Protein AF-A0A7Y3E5P5-F1 (afdb_monomer)

Solvent-accessible surface area (backbone atoms only — not comparable to full-atom values): 19196 Å² total; per-residue (Å²): 122,79,65,66,57,52,56,57,47,48,54,51,48,55,57,54,73,65,48,90,62,70,60,69,46,82,49,42,36,35,33,44,34,44,35,41,35,40,55,49,64,50,91,88,55,60,56,67,97,82,32,52,26,37,35,43,31,46,31,38,37,37,59,95,38,34,35,48,27,48,36,40,37,41,36,50,45,49,51,61,60,43,65,78,79,39,75,84,64,92,66,46,59,31,38,41,36,36,44,29,45,37,39,35,44,45,46,83,87,56,73,62,23,47,30,44,34,44,31,46,30,46,30,37,44,40,46,87,88,50,73,53,76,28,50,28,43,34,42,30,41,35,40,38,30,71,76,50,100,41,32,32,39,37,40,38,44,35,42,34,36,45,61,60,92,80,76,67,98,87,67,81,68,56,58,35,44,34,43,36,42,32,46,32,43,47,43,72,38,61,76,76,73,76,76,74,74,77,76,71,76,77,74,76,76,79,76,78,88,70,59,53,87,52,70,75,82,40,38,50,92,57,28,81,35,82,71,46,61,86,88,55,56,50,51,95,40,27,38,77,53,84,60,67,50,74,53,84,71,43,61,47,61,88,97,50,52,68,83,46,76,70,35,52,55,58,45,49,54,51,32,53,52,51,61,75,42,80,67,59,24,33,33,25,39,8,30,23,36,79,80,73,53,70,74,54,26,29,55,48,7,34,46,34,9,42,44,52,51,53,51,34,36,77,67,68,40,61,63,93,37,50,47,61,40,41,51,10,48,81,73,64,85,42,56,67,88,42,75,65,25,26,51,64,16,19,29,42,39,40,37,51,74,53,121

Sequence (355 aa):
MKTRNLVLSLAAASLALGAGNLAADADQPYHVSGQFGSVNLDNDRDTRTNDVWWSVGFGRFFGNNFSLDLEYDQFSGTFRGTQAAAPGATYDQWKLSNTGLMGRYYFGQSKVRPYLAVGVGSQKHRSVLDEGRAISASFGLGLAGQLTKHFSARAQALYRTDWDDNSQFQQQRYNDLILSVGLNFDFGGKDAPPPPPPAAPVAPPPPPPNPDLDGDGVLNERDKCPNTRPGAVVDLDGCEVEAVIELEGIHFDFDKATLKPEAMVVLNEAAALLSKHDRVVVEVAGHTDSRGSESYNQGLSERRANAVKNYLTSKGVKASRLSARGYGESRPVASNDTDAGRAENRRVEMIILDR

Radius of gyration: 54.65 Å; Cα contacts (8 Å, |Δi|>4): 735; chains: 1; bounding box: 109×49×125 Å

Nearest PDB structures (foldseek):
  5eb1-assembly2_D  TM=9.454E-01  e=1.101E-10  Pseudomonas aeruginosa PAO1
  4g4x-assembly1_A  TM=9.707E-01  e=7.852E-10  Acinetobacter baumannii TCDC-AB0715
  4zhw-assembly1_A  TM=9.488E-01  e=4.550E-10  Pseudomonas aeruginosa PAO1
  5n2c-assembly1_A  TM=9.753E-01  e=1.031E-09  Burkholderia cenocepacia J2315
  6jfw-assembly2_B  TM=9.404E-01  e=2.941E-10  Pseudomonas aeruginosa PAO1

Structure (mmCIF, N/CA/C/O backbone):
data_AF-A0A7Y3E5P5-F1
#
_entry.id   AF-A0A7Y3E5P5-F1
#
loop_
_atom_site.group_PDB
_atom_site.id
_atom_site.type_symbol
_atom_site.label_atom_id
_atom_site.label_alt_id
_atom_site.label_comp_id
_atom_site.label_asym_id
_atom_site.label_entity_id
_atom_site.label_seq_id
_atom_site.pdbx_PDB_ins_code
_atom_site.Cartn_x
_atom_site.Cartn_y
_atom_site.Cartn_z
_atom_site.occupancy
_atom_site.B_iso_or_equiv
_atom_site.auth_seq_id
_atom_site.auth_comp_id
_atom_site.auth_asym_id
_atom_site.auth_atom_id
_atom_site.pdbx_PDB_model_num
ATOM 1 N N . MET A 1 1 ? 36.145 -23.094 -34.676 1.00 36.69 1 MET A N 1
ATOM 2 C CA . MET A 1 1 ? 34.797 -23.713 -34.793 1.00 36.69 1 MET A CA 1
ATOM 3 C C . MET A 1 1 ? 34.150 -24.118 -33.458 1.00 36.69 1 MET A C 1
ATOM 5 O O . MET A 1 1 ? 32.948 -23.941 -33.350 1.00 36.69 1 MET A O 1
ATOM 9 N N . LYS A 1 2 ? 34.871 -24.596 -32.425 1.00 34.47 2 LYS A N 1
ATOM 10 C CA . LYS A 1 2 ? 34.251 -25.101 -31.171 1.00 34.47 2 LYS A CA 1
ATOM 11 C C . LYS A 1 2 ? 33.593 -24.047 -30.250 1.00 34.47 2 LYS A C 1
ATOM 13 O O . LYS A 1 2 ? 32.631 -24.370 -29.570 1.00 34.47 2 LYS A O 1
ATOM 18 N N . THR A 1 3 ? 34.038 -22.789 -30.263 1.00 37.66 3 THR A N 1
ATOM 19 C CA . THR A 1 3 ? 33.474 -21.704 -29.424 1.00 37.66 3 THR A CA 1
ATOM 20 C C . THR A 1 3 ? 32.276 -20.978 -30.051 1.00 37.66 3 THR A C 1
ATOM 22 O O . THR A 1 3 ? 31.502 -20.368 -29.319 1.00 37.66 3 THR A O 1
ATOM 25 N N . ARG A 1 4 ? 32.077 -21.086 -31.380 1.00 35.41 4 ARG A N 1
ATOM 26 C CA . ARG A 1 4 ? 30.895 -20.557 -32.105 1.00 35.41 4 ARG A CA 1
ATOM 27 C C . ARG A 1 4 ? 29.600 -21.185 -31.597 1.00 35.41 4 ARG A C 1
ATOM 29 O O . ARG A 1 4 ? 28.622 -20.480 -31.393 1.00 35.41 4 ARG A O 1
ATOM 36 N N . ASN A 1 5 ? 29.627 -22.490 -31.328 1.00 36.50 5 ASN A N 1
ATOM 37 C CA . ASN A 1 5 ? 28.451 -23.191 -30.830 1.00 36.50 5 ASN A CA 1
ATOM 38 C C . ASN A 1 5 ? 28.176 -22.873 -29.362 1.00 36.50 5 ASN A C 1
ATOM 40 O O . ASN A 1 5 ? 27.015 -22.881 -28.991 1.00 36.50 5 ASN A O 1
ATOM 44 N N . LEU A 1 6 ? 29.185 -22.554 -28.541 1.00 39.66 6 LEU A N 1
ATOM 45 C CA . LEU A 1 6 ? 29.021 -22.400 -27.089 1.00 39.66 6 LEU A CA 1
ATOM 46 C C . LEU A 1 6 ? 28.294 -21.100 -26.695 1.00 39.66 6 LEU A C 1
ATOM 48 O O . LEU A 1 6 ? 27.418 -21.134 -25.847 1.00 39.66 6 LEU A O 1
ATOM 52 N N . VAL A 1 7 ? 28.600 -19.960 -27.324 1.00 42.72 7 VAL A N 1
ATOM 53 C CA . VAL A 1 7 ? 27.978 -18.665 -26.959 1.00 42.72 7 VAL A CA 1
ATOM 54 C C . VAL A 1 7 ? 26.571 -18.524 -27.542 1.00 42.72 7 VAL A C 1
ATOM 56 O O . VAL A 1 7 ? 25.666 -18.080 -26.843 1.00 42.72 7 VAL A O 1
ATOM 59 N N . LEU A 1 8 ? 26.354 -18.980 -28.782 1.00 42.03 8 LEU A N 1
ATOM 60 C CA . LEU A 1 8 ? 25.010 -19.083 -29.363 1.00 42.03 8 LEU A CA 1
ATOM 61 C C . LEU A 1 8 ? 24.143 -20.094 -28.606 1.00 42.03 8 LEU A C 1
ATOM 63 O O . LEU A 1 8 ? 22.963 -19.831 -28.405 1.00 42.03 8 LEU A O 1
ATOM 67 N N . SER A 1 9 ? 24.715 -21.210 -28.135 1.00 43.53 9 SER A N 1
ATOM 68 C CA . SER A 1 9 ? 23.970 -22.142 -27.282 1.00 43.53 9 SER A CA 1
ATOM 69 C C . SER A 1 9 ? 23.749 -21.606 -25.872 1.00 43.53 9 SER A C 1
ATOM 71 O O . SER A 1 9 ? 22.692 -21.884 -25.332 1.00 43.53 9 SER A O 1
ATOM 73 N N . LEU A 1 10 ? 24.633 -20.781 -25.295 1.00 41.62 10 LEU A N 1
ATOM 74 C CA . LEU A 1 10 ? 24.364 -20.096 -24.021 1.00 41.62 10 LEU A CA 1
ATOM 75 C C . LEU A 1 10 ? 23.293 -19.004 -24.156 1.00 41.62 10 LEU A C 1
ATOM 77 O O . LEU A 1 10 ? 22.428 -18.909 -23.289 1.00 41.62 10 LEU A O 1
ATOM 81 N N . ALA A 1 11 ? 23.300 -18.218 -25.237 1.00 38.47 11 ALA A N 1
ATOM 82 C CA . ALA A 1 11 ? 22.263 -17.223 -25.522 1.00 38.47 11 ALA A CA 1
ATOM 83 C C . ALA A 1 11 ? 20.906 -17.893 -25.811 1.00 38.47 11 ALA A C 1
ATOM 85 O O . ALA A 1 11 ? 19.889 -17.499 -25.248 1.00 38.47 11 ALA A O 1
ATOM 86 N N . ALA A 1 12 ? 20.888 -18.969 -26.605 1.00 43.56 12 ALA A N 1
ATOM 87 C CA . ALA A 1 12 ? 19.678 -19.748 -26.866 1.00 43.56 12 ALA A CA 1
ATOM 88 C C . ALA A 1 12 ? 19.193 -20.525 -25.627 1.00 43.56 12 ALA A C 1
ATOM 90 O O . ALA A 1 12 ? 17.991 -20.587 -25.380 1.00 43.56 12 ALA A O 1
ATOM 91 N N . ALA A 1 13 ? 20.100 -21.075 -24.811 1.00 40.16 13 ALA A N 1
ATOM 92 C CA . ALA A 1 13 ? 19.749 -21.785 -23.581 1.00 40.16 13 ALA A CA 1
ATOM 93 C C . ALA A 1 13 ? 19.244 -20.836 -22.486 1.00 40.16 13 ALA A C 1
ATOM 95 O O . ALA A 1 13 ? 18.355 -21.213 -21.733 1.00 40.16 13 ALA A O 1
ATOM 96 N N . SER A 1 14 ? 19.741 -19.599 -22.408 1.00 42.38 14 SER A N 1
ATOM 97 C CA . SER A 1 14 ? 19.235 -18.597 -21.454 1.00 42.38 14 SER A CA 1
ATOM 98 C C . SER A 1 14 ? 17.891 -17.995 -21.879 1.00 42.38 14 SER A C 1
ATOM 100 O O . SER A 1 14 ? 17.033 -17.800 -21.020 1.00 42.38 14 SER A O 1
ATOM 102 N N . LEU A 1 15 ? 17.645 -17.818 -23.184 1.00 43.06 15 LEU A N 1
ATOM 103 C CA . LEU A 1 15 ? 16.297 -17.557 -23.715 1.00 43.06 15 LEU A CA 1
ATOM 104 C C . LEU A 1 15 ? 15.331 -18.722 -23.427 1.00 43.06 15 LEU A C 1
ATOM 106 O O . LEU A 1 15 ? 14.165 -18.486 -23.119 1.00 43.06 15 LEU A O 1
ATOM 110 N N . ALA A 1 16 ? 15.811 -19.969 -23.456 1.00 43.47 16 ALA A N 1
ATOM 111 C CA . ALA A 1 16 ? 15.004 -21.147 -23.135 1.00 43.47 16 ALA A CA 1
ATOM 112 C C . ALA A 1 16 ? 14.724 -21.310 -21.626 1.00 43.47 16 ALA A C 1
ATOM 114 O O . ALA A 1 16 ? 13.636 -21.744 -21.256 1.00 43.47 16 ALA A O 1
ATOM 115 N N . LEU A 1 17 ? 15.654 -20.918 -20.745 1.00 46.75 17 LEU A N 1
ATOM 116 C CA . LEU A 1 17 ? 15.497 -21.027 -19.285 1.00 46.75 17 LEU A CA 1
ATOM 117 C C . LEU A 1 17 ? 14.432 -20.074 -18.703 1.00 46.75 17 LEU A C 1
ATOM 119 O O . LEU A 1 17 ? 13.954 -20.312 -17.597 1.00 46.75 17 LEU A O 1
ATOM 123 N N . GLY A 1 18 ? 14.021 -19.038 -19.443 1.00 43.12 18 GLY A N 1
ATOM 124 C CA . GLY A 1 18 ? 12.916 -18.140 -19.074 1.00 43.12 18 GLY A CA 1
ATOM 125 C C . GLY A 1 18 ? 11.589 -18.422 -19.790 1.00 43.12 18 GLY A C 1
ATOM 126 O O . GLY A 1 18 ? 10.573 -17.822 -19.446 1.00 43.12 18 GLY A O 1
ATOM 127 N N . ALA A 1 19 ? 11.569 -19.329 -20.775 1.00 45.91 19 ALA A N 1
ATOM 128 C CA . ALA A 1 19 ? 10.427 -19.507 -21.676 1.00 45.91 19 ALA A CA 1
ATOM 129 C C . ALA A 1 19 ? 9.275 -20.357 -21.102 1.00 45.91 19 ALA A C 1
ATOM 131 O O . ALA A 1 19 ? 8.220 -20.467 -21.727 1.00 45.91 19 ALA A O 1
ATOM 132 N N . GLY A 1 20 ? 9.459 -20.950 -19.916 1.00 44.59 20 GLY A N 1
ATOM 133 C CA . GLY A 1 20 ? 8.546 -21.940 -19.331 1.00 44.59 20 GLY A CA 1
ATOM 134 C C . GLY A 1 20 ? 7.116 -21.460 -19.052 1.00 44.59 20 GLY A C 1
ATOM 135 O O . GLY A 1 20 ? 6.265 -22.296 -18.784 1.00 44.59 20 GLY A O 1
ATOM 136 N N . ASN A 1 21 ? 6.837 -20.156 -19.142 1.00 46.62 21 ASN A N 1
ATOM 137 C CA . ASN A 1 21 ? 5.490 -19.576 -19.129 1.00 46.62 21 ASN A CA 1
ATOM 138 C C . ASN A 1 21 ? 5.479 -18.223 -19.874 1.00 46.62 21 ASN A C 1
ATOM 140 O O . ASN A 1 21 ? 5.160 -17.191 -19.293 1.00 46.62 21 ASN A O 1
ATOM 144 N N . LEU A 1 22 ? 5.821 -18.193 -21.169 1.00 50.19 22 LEU A N 1
ATOM 145 C CA . LEU A 1 22 ? 5.636 -16.998 -22.024 1.00 50.19 22 LEU A CA 1
ATOM 146 C C . LEU A 1 22 ? 4.164 -16.765 -22.414 1.00 50.19 22 LEU A C 1
ATOM 148 O O . LEU A 1 22 ? 3.867 -16.262 -23.498 1.00 50.19 22 LEU A O 1
ATOM 152 N N . ALA A 1 23 ? 3.218 -17.120 -21.546 1.00 51.88 23 ALA A N 1
ATOM 153 C CA . ALA A 1 23 ? 1.878 -16.579 -21.672 1.00 51.88 23 ALA A CA 1
ATOM 154 C C . ALA A 1 23 ? 1.980 -15.098 -21.295 1.00 51.88 23 ALA A C 1
ATOM 156 O O . ALA A 1 23 ? 2.328 -14.762 -20.163 1.00 51.88 23 ALA A O 1
ATOM 157 N N . ALA A 1 24 ? 1.742 -14.212 -22.262 1.00 52.62 24 ALA A N 1
ATOM 158 C CA . ALA A 1 24 ? 1.572 -12.799 -21.979 1.00 52.62 24 ALA A CA 1
ATOM 159 C C . ALA A 1 24 ? 0.400 -12.668 -21.004 1.00 52.62 24 ALA A C 1
ATOM 161 O O . ALA A 1 24 ? -0.759 -12.793 -21.393 1.00 52.62 24 ALA A O 1
ATOM 162 N N . ASP A 1 25 ? 0.707 -12.455 -19.730 1.00 62.88 25 ASP A N 1
ATOM 163 C CA . ASP A 1 25 ? -0.289 -12.017 -18.776 1.00 62.88 25 ASP A CA 1
ATOM 164 C C . ASP A 1 25 ? -0.799 -10.663 -19.288 1.00 62.88 25 ASP A C 1
ATOM 166 O O . ASP A 1 25 ? -0.030 -9.703 -19.450 1.00 62.88 25 ASP A O 1
ATOM 170 N N . ALA A 1 26 ? -2.078 -10.630 -19.673 1.00 60.44 26 ALA A N 1
ATOM 171 C CA . ALA A 1 26 ? -2.726 -9.456 -20.254 1.00 60.44 26 ALA A CA 1
ATOM 172 C C . ALA A 1 26 ? -2.599 -8.235 -19.328 1.00 60.44 26 ALA A C 1
ATOM 174 O O . ALA A 1 26 ? -2.615 -7.096 -19.798 1.00 60.44 26 ALA A O 1
ATOM 175 N N . ASP A 1 27 ? -2.370 -8.482 -18.039 1.00 75.00 27 ASP A N 1
ATOM 176 C CA . ASP A 1 27 ? -2.364 -7.480 -16.988 1.00 75.00 27 ASP A CA 1
ATOM 177 C C . ASP A 1 27 ? -0.990 -6.827 -16.765 1.00 75.00 27 ASP A C 1
ATOM 179 O O . ASP A 1 27 ? -0.905 -5.853 -16.021 1.00 75.00 27 ASP A O 1
ATOM 183 N N . GLN A 1 28 ? 0.073 -7.288 -17.438 1.00 82.62 28 GLN A N 1
ATOM 184 C CA . GLN A 1 28 ? 1.413 -6.697 -17.314 1.00 82.62 28 GLN A CA 1
ATOM 185 C C . GLN A 1 28 ? 1.545 -5.370 -18.088 1.00 82.62 28 GLN A C 1
ATOM 187 O O . GLN A 1 28 ? 0.932 -5.213 -19.155 1.00 82.62 28 GLN A O 1
ATOM 192 N N . PRO A 1 29 ? 2.350 -4.408 -17.599 1.00 84.44 29 PRO A N 1
ATOM 193 C CA . PRO A 1 29 ? 2.537 -3.126 -18.266 1.00 84.44 29 PRO A CA 1
ATOM 194 C C . PRO A 1 29 ? 3.401 -3.248 -19.532 1.00 84.44 29 PRO A C 1
ATOM 196 O O . PRO A 1 29 ? 4.257 -4.130 -19.665 1.00 84.44 29 PRO A O 1
ATOM 199 N N . TYR A 1 30 ? 3.160 -2.338 -20.475 1.00 91.12 30 TYR A N 1
ATOM 200 C CA . TYR A 1 30 ? 4.137 -1.957 -21.494 1.00 91.12 30 TYR A CA 1
ATOM 201 C C . TYR A 1 30 ? 5.058 -0.892 -20.913 1.00 91.12 30 TYR A C 1
ATOM 203 O O . TYR A 1 30 ? 4.671 -0.171 -19.994 1.00 91.12 30 TYR A O 1
ATOM 211 N N . HIS A 1 31 ? 6.247 -0.733 -21.481 1.00 93.19 31 HIS A N 1
ATOM 212 C CA . HIS A 1 31 ? 7.138 0.334 -21.058 1.00 93.19 31 HIS A CA 1
ATOM 213 C C . HIS A 1 31 ? 7.904 0.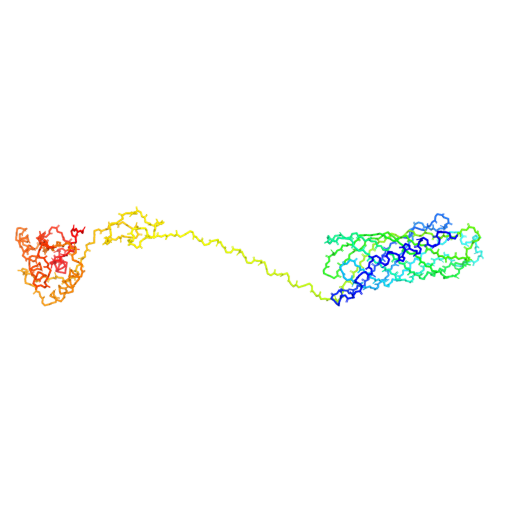955 -22.217 1.00 93.19 31 HIS A C 1
ATOM 215 O O . HIS A 1 31 ? 8.317 0.281 -23.162 1.00 93.19 31 HIS A O 1
ATOM 221 N N . VAL A 1 32 ? 8.099 2.269 -22.125 1.00 96.50 32 VAL A N 1
ATOM 222 C CA . VAL A 1 32 ? 9.058 3.004 -22.955 1.00 96.50 32 VAL A CA 1
ATOM 223 C C . VAL A 1 32 ? 10.274 3.293 -22.100 1.00 96.50 32 VAL A C 1
ATOM 225 O O . VAL A 1 32 ? 10.146 3.737 -20.963 1.00 96.50 32 VAL A O 1
ATOM 228 N N . SER A 1 33 ? 11.458 3.057 -22.640 1.00 95.50 33 SER A N 1
ATOM 229 C CA . SER A 1 33 ? 12.711 3.274 -21.938 1.00 95.50 33 SER A CA 1
ATOM 230 C C . SER A 1 33 ? 13.595 4.268 -22.673 1.00 95.50 33 SER A C 1
ATOM 232 O O . SER A 1 33 ? 13.668 4.268 -23.900 1.00 95.50 33 SER A O 1
ATOM 234 N N . GLY A 1 34 ? 14.274 5.111 -21.902 1.00 96.75 34 GLY A N 1
ATOM 235 C CA . GLY A 1 34 ? 15.324 6.006 -22.366 1.00 96.75 34 GLY A CA 1
ATOM 236 C C . GLY A 1 34 ? 16.574 5.790 -21.524 1.00 96.75 34 GLY A C 1
ATOM 237 O O . GLY A 1 34 ? 16.496 5.750 -20.296 1.00 96.75 34 GLY A O 1
ATOM 238 N N . GLN A 1 35 ? 17.723 5.627 -22.169 1.00 95.00 35 GLN A N 1
ATOM 239 C CA . GLN A 1 35 ? 19.009 5.456 -21.501 1.00 95.00 35 GLN A CA 1
ATOM 240 C C . GLN A 1 35 ? 20.045 6.411 -22.068 1.00 95.00 35 GLN A C 1
ATOM 242 O O . GLN A 1 35 ? 20.036 6.721 -23.259 1.00 95.00 35 GLN A O 1
ATOM 247 N N . PHE A 1 36 ? 20.981 6.795 -21.216 1.00 92.94 36 PHE A N 1
ATOM 248 C CA . PHE A 1 36 ? 22.212 7.453 -21.609 1.00 92.94 36 PHE A CA 1
ATOM 249 C C . PHE A 1 36 ? 23.378 6.811 -20.863 1.00 92.94 36 PHE A C 1
ATOM 251 O O . PHE A 1 36 ? 23.218 6.223 -19.790 1.00 92.94 36 PHE A O 1
ATOM 258 N N . GLY A 1 37 ? 24.559 6.884 -21.447 1.00 87.12 37 GLY A N 1
ATOM 259 C CA . GLY A 1 37 ? 25.710 6.190 -20.916 1.00 87.12 37 GLY A CA 1
ATOM 260 C C . GLY A 1 37 ? 26.983 6.507 -21.667 1.00 87.12 37 GLY A C 1
ATOM 261 O O . GLY A 1 37 ? 27.039 7.405 -22.506 1.00 87.12 37 GLY A O 1
ATOM 262 N N . SER A 1 38 ? 27.998 5.725 -21.342 1.00 80.06 38 SER A N 1
ATOM 263 C CA . SER A 1 38 ? 29.288 5.730 -22.009 1.00 80.06 38 SER A CA 1
ATOM 264 C C . SER A 1 38 ? 29.551 4.345 -22.583 1.00 80.06 38 SER A C 1
ATOM 266 O O . SER A 1 38 ? 29.151 3.333 -21.999 1.00 80.06 38 SER A O 1
ATOM 268 N N . VAL A 1 39 ? 30.223 4.302 -23.727 1.00 74.44 39 VAL A N 1
ATOM 269 C CA . VAL A 1 39 ? 30.736 3.063 -24.309 1.00 74.44 39 VAL A CA 1
ATOM 270 C C . VAL A 1 39 ? 32.251 3.115 -24.213 1.00 74.44 39 VAL A C 1
ATOM 272 O O . VAL A 1 39 ? 32.886 4.008 -24.768 1.00 74.44 39 VAL A O 1
ATOM 275 N N . ASN A 1 40 ? 32.828 2.142 -23.515 1.00 70.25 40 ASN A N 1
ATOM 276 C CA . ASN A 1 40 ? 34.256 1.882 -23.564 1.00 70.25 40 ASN A CA 1
ATOM 277 C C . ASN A 1 40 ? 34.506 0.904 -24.710 1.00 70.25 40 ASN A C 1
ATOM 279 O O . ASN A 1 40 ? 34.209 -0.289 -24.605 1.00 70.25 40 ASN A O 1
ATOM 283 N N . LEU A 1 41 ? 35.001 1.458 -25.810 1.00 63.47 41 LEU A N 1
ATOM 284 C CA . LEU A 1 41 ? 35.501 0.719 -26.960 1.00 63.47 41 LEU A CA 1
ATOM 285 C C . LEU A 1 41 ? 36.933 0.257 -26.645 1.00 63.47 41 LEU A C 1
ATOM 287 O O . LEU A 1 41 ? 37.670 0.986 -25.981 1.00 63.47 41 LEU A O 1
ATOM 291 N N . ASP A 1 42 ? 37.310 -0.948 -27.074 1.00 56.91 42 ASP A N 1
ATOM 292 C CA . ASP A 1 42 ? 38.636 -1.534 -26.807 1.00 56.91 42 ASP A CA 1
ATOM 293 C C . ASP A 1 42 ? 39.802 -0.593 -27.207 1.00 56.91 42 ASP A C 1
ATOM 295 O O . ASP A 1 42 ? 39.692 0.167 -28.172 1.00 56.91 42 ASP A O 1
ATOM 299 N N . ASN A 1 43 ? 40.926 -0.669 -26.481 1.00 46.16 43 ASN A N 1
ATOM 300 C CA . ASN A 1 43 ? 42.090 0.236 -26.541 1.00 46.16 43 ASN A CA 1
ATOM 301 C C . ASN A 1 43 ? 42.816 0.279 -27.905 1.00 46.16 43 ASN A C 1
ATOM 303 O O . ASN A 1 43 ? 43.691 1.123 -28.093 1.00 46.16 43 ASN A O 1
ATOM 307 N N . ASP A 1 44 ? 42.456 -0.596 -28.846 1.00 50.31 44 ASP A N 1
ATOM 308 C CA . ASP A 1 44 ? 42.971 -0.619 -30.223 1.00 50.31 44 ASP A CA 1
ATOM 309 C C . ASP A 1 44 ? 42.154 0.265 -31.191 1.00 50.31 44 ASP A C 1
ATOM 311 O O . ASP A 1 44 ? 42.512 0.418 -32.361 1.00 50.31 44 ASP A O 1
ATOM 315 N N . ARG A 1 45 ? 41.051 0.875 -30.731 1.00 54.88 45 ARG A N 1
ATOM 316 C CA . ARG A 1 45 ? 40.304 1.890 -31.482 1.00 54.88 45 ARG A CA 1
ATOM 317 C C . ARG A 1 45 ? 40.699 3.263 -30.950 1.00 54.88 45 ARG A C 1
ATOM 319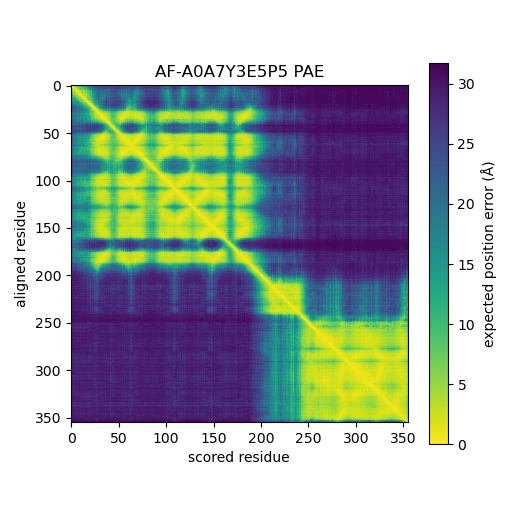 O O . ARG A 1 45 ? 40.414 3.607 -29.810 1.00 54.88 45 ARG A O 1
ATOM 326 N N . ASP A 1 46 ? 41.373 4.041 -31.788 1.00 51.56 46 ASP A N 1
ATOM 327 C CA . ASP A 1 46 ? 41.962 5.354 -31.498 1.00 51.56 46 ASP A CA 1
ATOM 328 C C . ASP A 1 46 ? 40.876 6.438 -31.253 1.00 51.56 46 ASP A C 1
ATOM 330 O O . ASP A 1 46 ? 40.766 7.437 -31.960 1.00 51.56 46 ASP A O 1
ATOM 334 N N . THR A 1 47 ? 39.985 6.234 -30.280 1.00 53.41 47 THR A N 1
ATOM 335 C CA . THR A 1 47 ? 38.843 7.104 -29.956 1.00 53.41 47 THR A CA 1
ATOM 336 C C . THR A 1 47 ? 39.073 7.886 -28.665 1.00 53.41 47 THR A C 1
ATOM 338 O O . THR A 1 47 ? 39.903 7.538 -27.823 1.00 53.41 47 THR A O 1
ATOM 341 N N . ARG A 1 48 ? 38.411 9.038 -28.508 1.00 54.12 48 ARG A N 1
ATOM 342 C CA . ARG A 1 48 ? 38.522 9.847 -27.282 1.00 54.12 48 ARG A CA 1
ATOM 343 C C . ARG A 1 48 ? 37.728 9.207 -26.133 1.00 54.12 48 ARG A C 1
ATOM 345 O O . ARG A 1 48 ? 36.657 8.655 -26.319 1.00 54.12 48 ARG A O 1
ATOM 352 N N . THR A 1 49 ? 38.252 9.323 -24.917 1.00 52.69 49 THR A N 1
ATOM 353 C CA . THR A 1 49 ? 37.620 8.856 -23.678 1.00 52.69 49 THR A CA 1
ATOM 354 C C . THR A 1 49 ? 36.593 9.882 -23.180 1.00 52.69 49 THR A C 1
ATOM 356 O O . THR A 1 49 ? 36.972 10.795 -22.454 1.00 52.69 49 THR A O 1
ATOM 359 N N . ASN A 1 50 ? 35.334 9.785 -23.640 1.00 56.25 50 ASN A N 1
ATOM 360 C CA . ASN A 1 50 ? 34.067 10.238 -23.000 1.00 56.25 50 ASN A CA 1
ATOM 361 C C . ASN A 1 50 ? 32.887 10.251 -24.003 1.00 56.25 50 ASN A C 1
ATOM 363 O O . ASN A 1 50 ? 32.045 11.152 -23.997 1.00 56.25 50 ASN A O 1
ATOM 367 N N . AS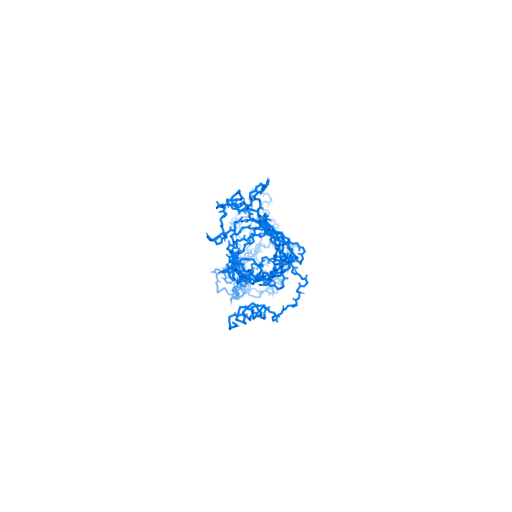P A 1 51 ? 32.838 9.282 -24.910 1.00 71.25 51 ASP A N 1
ATOM 368 C CA . ASP A 1 51 ? 31.859 9.300 -25.992 1.00 71.25 51 ASP A CA 1
ATOM 369 C C . ASP A 1 51 ? 30.453 8.914 -25.491 1.00 71.25 51 ASP A C 1
ATOM 371 O O . ASP A 1 51 ? 30.270 8.000 -24.680 1.00 71.25 51 ASP A O 1
ATOM 375 N N . VAL A 1 52 ? 29.446 9.658 -25.958 1.00 75.94 52 VAL A N 1
ATOM 376 C CA . VAL A 1 52 ? 28.068 9.556 -25.464 1.00 75.94 52 VAL A CA 1
ATOM 377 C C . VAL A 1 52 ? 27.332 8.444 -26.199 1.00 75.94 52 VAL A C 1
ATOM 379 O O . VAL A 1 52 ? 27.214 8.447 -27.428 1.00 75.94 52 VAL A O 1
ATOM 382 N N . TRP A 1 53 ? 26.769 7.529 -25.418 1.00 88.19 53 TRP A N 1
ATOM 383 C CA . TRP A 1 53 ? 25.830 6.519 -25.878 1.00 88.19 53 TRP A CA 1
ATOM 384 C C . TRP A 1 53 ? 24.435 6.830 -25.368 1.00 88.19 53 TRP A C 1
ATOM 386 O O . TRP A 1 53 ? 24.253 7.233 -24.218 1.00 88.19 53 TRP A O 1
ATOM 396 N N . TRP A 1 54 ? 23.435 6.623 -26.213 1.00 92.94 54 TRP A N 1
ATOM 397 C CA . TRP A 1 54 ? 22.042 6.733 -25.815 1.00 92.94 54 TRP A CA 1
ATOM 398 C C . TRP A 1 54 ? 21.210 5.630 -26.450 1.00 92.94 54 TRP A C 1
ATOM 400 O O . TRP A 1 54 ? 21.547 5.092 -27.505 1.00 92.94 54 TRP A O 1
ATOM 410 N N . SER A 1 55 ? 20.100 5.300 -25.798 1.00 95.94 55 SER A N 1
ATOM 411 C CA . SER A 1 55 ? 19.168 4.288 -26.275 1.00 95.94 55 SER A CA 1
ATOM 412 C C . SER A 1 55 ? 17.731 4.670 -25.979 1.00 95.94 55 SER A C 1
ATOM 414 O O . SER A 1 55 ? 17.431 5.267 -24.945 1.00 95.94 55 SER A O 1
ATOM 416 N N . VAL A 1 56 ? 16.845 4.283 -26.889 1.00 97.56 56 VAL A N 1
ATOM 417 C CA . VAL A 1 56 ? 15.403 4.256 -26.675 1.00 97.56 56 VAL A CA 1
ATOM 418 C C . VAL A 1 56 ? 14.896 2.840 -26.901 1.00 97.56 56 VAL A C 1
ATOM 420 O O . VAL A 1 56 ? 15.381 2.129 -27.782 1.00 97.56 56 VAL A O 1
ATOM 423 N N . GLY A 1 57 ? 13.909 2.423 -26.122 1.00 96.56 57 GLY A N 1
ATOM 424 C CA . GLY A 1 57 ? 13.327 1.098 -26.266 1.00 96.56 57 GLY A CA 1
ATOM 425 C C . GLY A 1 57 ? 11.845 1.075 -25.958 1.00 96.56 57 GLY A C 1
ATOM 426 O O . GLY A 1 57 ? 11.345 1.890 -25.185 1.00 96.56 57 GLY A O 1
ATOM 427 N N . PHE A 1 58 ? 11.157 0.114 -26.555 1.00 97.00 58 PHE A N 1
ATOM 428 C CA . PHE A 1 58 ? 9.775 -0.222 -26.247 1.00 97.00 58 PHE A CA 1
ATOM 429 C C . PHE A 1 58 ? 9.717 -1.699 -25.883 1.00 97.00 58 PHE A C 1
ATOM 431 O O . PHE A 1 58 ? 10.198 -2.543 -26.640 1.00 97.00 58 PHE A O 1
ATOM 438 N N . GLY A 1 59 ? 9.131 -2.013 -24.736 1.00 93.88 59 GLY A N 1
ATOM 439 C CA . GLY A 1 59 ? 9.103 -3.371 -24.227 1.00 93.88 59 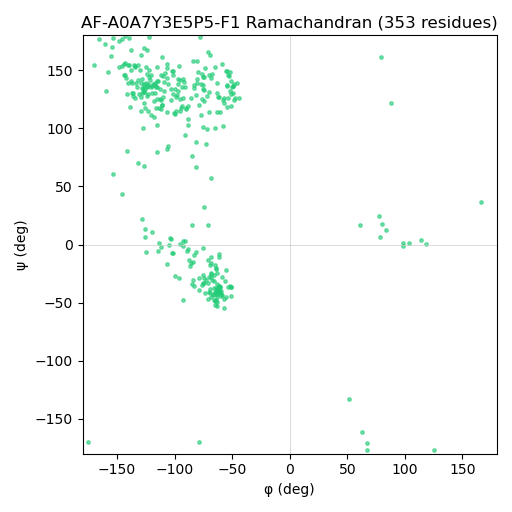GLY A CA 1
ATOM 440 C C . GLY A 1 59 ? 7.834 -3.706 -23.470 1.00 93.88 59 GLY A C 1
ATOM 441 O O . GLY A 1 59 ? 6.931 -2.885 -23.290 1.00 93.88 59 GLY A O 1
ATOM 442 N N . ARG A 1 60 ? 7.766 -4.969 -23.060 1.00 91.50 60 ARG A N 1
ATOM 443 C CA . ARG A 1 60 ? 6.677 -5.507 -22.249 1.00 91.50 60 ARG A CA 1
ATOM 444 C C . ARG A 1 60 ? 7.209 -6.536 -21.260 1.00 91.50 60 ARG A C 1
ATOM 446 O O . ARG A 1 60 ? 8.122 -7.299 -21.586 1.00 91.50 60 ARG A O 1
ATOM 453 N N . PHE A 1 61 ? 6.594 -6.583 -20.081 1.00 89.25 61 PHE A N 1
ATOM 454 C CA . PHE A 1 61 ? 6.796 -7.653 -19.108 1.00 89.25 61 PHE A CA 1
ATOM 455 C C . PHE A 1 61 ? 5.929 -8.884 -19.414 1.00 89.25 61 PHE A C 1
ATOM 457 O O . PHE A 1 61 ? 4.746 -8.777 -19.738 1.00 89.25 61 PHE A O 1
ATOM 464 N N . PHE A 1 62 ? 6.521 -10.068 -19.280 1.00 87.69 62 PHE A N 1
ATOM 465 C CA . PHE A 1 62 ? 5.845 -11.360 -19.335 1.00 87.69 62 PHE A CA 1
ATOM 466 C C . PHE A 1 62 ? 5.984 -12.009 -17.957 1.00 87.69 62 PHE A C 1
ATOM 468 O O . PHE A 1 62 ? 7.055 -12.484 -17.566 1.00 87.69 62 PHE A O 1
ATOM 475 N N . GLY A 1 63 ? 4.897 -11.958 -17.189 1.00 84.12 63 GLY A N 1
ATOM 476 C CA . GLY A 1 63 ? 4.930 -12.239 -15.758 1.00 84.12 63 GLY A CA 1
ATOM 477 C C . GLY A 1 63 ? 5.808 -11.246 -14.989 1.00 84.12 63 GLY A C 1
ATOM 478 O O . GLY A 1 63 ? 6.153 -10.171 -15.473 1.00 84.12 63 GLY A O 1
ATOM 479 N N . ASN A 1 64 ? 6.205 -11.623 -13.775 1.00 84.62 64 ASN A N 1
ATOM 480 C CA . ASN A 1 64 ? 6.862 -10.691 -12.854 1.00 84.62 64 ASN A CA 1
ATOM 481 C C . ASN A 1 64 ? 8.375 -10.555 -13.075 1.00 84.62 64 ASN A C 1
ATOM 483 O O . ASN A 1 64 ? 8.998 -9.653 -12.514 1.00 84.62 64 ASN A O 1
ATOM 487 N N . ASN A 1 65 ? 9.000 -11.465 -13.824 1.00 90.62 65 ASN A N 1
ATOM 488 C CA . ASN A 1 65 ? 10.454 -11.646 -13.818 1.00 90.62 65 ASN A CA 1
ATOM 489 C C . ASN A 1 65 ? 11.102 -11.549 -15.197 1.00 90.62 65 ASN A C 1
ATOM 491 O O . ASN A 1 65 ? 12.324 -11.543 -15.248 1.00 90.62 65 ASN A O 1
ATOM 495 N N . PHE A 1 66 ? 10.345 -11.446 -16.287 1.00 92.44 66 PHE A N 1
ATOM 496 C CA . PHE A 1 66 ? 10.915 -11.382 -17.629 1.00 92.44 66 PHE A CA 1
ATOM 497 C C . PHE A 1 66 ? 10.372 -10.182 -18.403 1.00 92.44 66 PHE A C 1
ATOM 499 O O . PHE A 1 66 ? 9.167 -9.948 -18.397 1.00 92.44 66 PHE A O 1
ATOM 506 N N . SER A 1 67 ? 11.244 -9.440 -19.085 1.00 93.06 67 SER A N 1
ATOM 507 C CA . SER A 1 67 ? 10.854 -8.443 -20.085 1.00 93.06 67 SER A CA 1
ATOM 508 C C . SER A 1 67 ? 11.486 -8.753 -21.433 1.00 93.06 67 SER A C 1
ATOM 510 O O . SER A 1 67 ? 12.585 -9.308 -21.502 1.00 93.06 67 SER A O 1
ATOM 512 N N . LEU A 1 68 ? 10.792 -8.371 -22.502 1.00 95.62 68 LEU A N 1
ATOM 513 C CA . LEU A 1 68 ? 11.344 -8.333 -23.850 1.00 95.62 68 LEU A CA 1
ATOM 514 C C . LEU A 1 68 ? 11.189 -6.921 -24.407 1.00 95.62 68 LEU A C 1
ATOM 516 O O . LEU A 1 68 ? 10.096 -6.353 -24.382 1.00 95.62 68 LEU A O 1
ATOM 520 N N . ASP A 1 69 ? 12.286 -6.383 -24.920 1.00 95.69 69 ASP A N 1
ATOM 521 C CA . ASP A 1 69 ? 12.405 -5.015 -25.398 1.00 95.69 69 ASP A CA 1
ATOM 522 C C . ASP A 1 69 ? 12.885 -4.997 -26.852 1.00 95.69 69 ASP A C 1
ATOM 524 O O . ASP A 1 69 ? 13.835 -5.695 -27.202 1.00 95.69 69 ASP A O 1
ATOM 528 N N . LEU A 1 70 ? 12.269 -4.164 -27.686 1.00 97.56 70 LEU A N 1
ATOM 529 C CA . LEU A 1 70 ? 12.855 -3.694 -28.937 1.00 97.56 70 LEU A CA 1
ATOM 530 C C . LEU A 1 70 ? 13.626 -2.408 -28.632 1.00 97.56 70 LEU A C 1
ATOM 532 O O . LEU A 1 70 ? 13.028 -1.418 -28.211 1.00 97.56 70 LEU A O 1
ATOM 536 N N . GLU A 1 71 ? 14.938 -2.416 -28.846 1.00 96.75 71 GLU A N 1
ATOM 537 C CA . GLU A 1 71 ? 15.825 -1.301 -28.510 1.00 96.75 71 GLU A CA 1
ATOM 538 C C . GLU A 1 71 ? 16.531 -0.764 -29.760 1.00 96.75 71 GLU A C 1
ATOM 540 O O . GLU A 1 71 ? 17.026 -1.523 -30.599 1.00 96.75 71 GLU A O 1
ATOM 545 N N . TYR A 1 72 ? 16.579 0.563 -29.864 1.00 96.69 72 TYR A N 1
ATOM 546 C CA . TYR A 1 72 ? 17.483 1.297 -30.738 1.00 96.69 72 TYR A CA 1
ATOM 547 C C . TYR A 1 72 ? 18.515 1.998 -29.866 1.00 96.69 72 TYR A C 1
ATOM 549 O O . TYR A 1 72 ? 18.166 2.660 -28.886 1.00 96.69 72 TYR A O 1
ATOM 557 N N . ASP A 1 73 ? 19.784 1.877 -30.221 1.00 94.19 73 ASP A N 1
ATOM 558 C CA . ASP A 1 73 ? 20.849 2.587 -29.539 1.00 94.19 73 ASP A CA 1
ATOM 559 C C . ASP A 1 73 ? 21.862 3.158 -30.519 1.00 94.19 73 ASP A C 1
ATOM 561 O O . ASP A 1 73 ? 22.043 2.651 -31.630 1.00 94.19 73 ASP A O 1
ATOM 565 N N . GLN A 1 74 ? 22.473 4.267 -30.121 1.00 91.62 74 GLN A N 1
ATOM 566 C CA . GLN A 1 74 ? 23.435 4.976 -30.937 1.00 91.62 74 GLN A CA 1
ATOM 567 C C . GLN A 1 74 ? 24.589 5.480 -30.083 1.00 91.62 74 GLN A C 1
ATOM 569 O O . GLN A 1 74 ? 24.420 6.031 -28.997 1.00 91.62 74 GLN A O 1
ATOM 574 N N . PHE A 1 75 ? 25.768 5.332 -30.655 1.00 86.56 75 PHE A N 1
ATOM 575 C CA . PHE A 1 75 ? 27.016 5.903 -30.214 1.00 86.56 75 PHE A CA 1
ATOM 576 C C . PHE A 1 75 ? 27.524 6.859 -31.292 1.00 86.56 75 PHE A C 1
ATOM 578 O O . PHE A 1 75 ? 27.443 6.567 -32.491 1.00 86.56 75 PHE A O 1
ATOM 585 N N . SER A 1 76 ? 28.051 8.001 -30.867 1.00 79.19 76 SER A N 1
ATOM 586 C CA . SER A 1 76 ? 28.784 8.922 -31.733 1.00 79.19 76 SER A CA 1
ATOM 587 C C . SER A 1 76 ? 30.099 9.296 -31.062 1.00 79.19 76 SER A C 1
ATOM 589 O O . SER A 1 76 ? 30.092 9.731 -29.914 1.00 79.19 76 SER A O 1
ATOM 591 N N . GLY A 1 77 ? 31.196 9.164 -31.800 1.00 74.50 77 GLY A N 1
ATOM 592 C CA . GLY A 1 77 ? 32.539 9.525 -31.356 1.00 74.50 77 GLY A CA 1
ATOM 593 C C . GLY A 1 77 ? 33.336 10.205 -32.468 1.00 74.50 77 GLY A C 1
ATOM 594 O O . GLY A 1 77 ? 32.867 10.354 -33.601 1.00 74.50 77 GLY A O 1
ATOM 595 N N . THR A 1 78 ? 34.557 10.623 -32.145 1.00 71.06 78 THR A N 1
ATOM 596 C CA . THR A 1 78 ? 35.509 11.215 -33.104 1.00 71.06 78 THR A CA 1
ATOM 597 C C . THR A 1 78 ? 36.752 10.343 -33.217 1.00 71.06 78 THR A C 1
ATOM 599 O O . THR A 1 78 ? 37.350 9.999 -32.193 1.00 71.06 78 THR A O 1
ATOM 602 N N . PHE A 1 79 ? 37.156 10.016 -34.443 1.00 65.25 79 PHE A N 1
ATOM 603 C CA . PHE A 1 79 ? 38.350 9.216 -34.720 1.00 65.25 79 PHE A CA 1
ATOM 604 C C . PHE A 1 79 ? 39.629 10.052 -34.529 1.00 65.25 79 PHE A C 1
ATOM 606 O O . PHE A 1 79 ? 39.709 11.188 -35.003 1.00 65.25 79 PHE A O 1
ATOM 613 N N . ARG A 1 80 ? 40.652 9.523 -33.843 1.00 63.69 80 ARG A N 1
ATOM 614 C CA . ARG A 1 80 ? 41.978 10.162 -33.769 1.00 63.69 80 ARG A CA 1
ATOM 615 C C . ARG A 1 80 ? 42.771 9.837 -35.034 1.00 63.69 80 ARG A C 1
ATOM 617 O O . ARG A 1 80 ? 42.756 8.719 -35.522 1.00 63.69 80 ARG A O 1
ATOM 624 N N . GLY A 1 81 ? 43.487 10.823 -35.576 1.00 62.78 81 GLY A N 1
ATOM 625 C CA . GLY A 1 81 ? 44.383 10.592 -36.716 1.00 62.78 81 GLY A CA 1
ATOM 626 C C . GLY A 1 81 ? 43.701 10.530 -38.089 1.00 62.78 81 GLY A C 1
ATOM 627 O O . GLY A 1 81 ? 44.329 10.095 -39.049 1.00 62.78 81 GLY A O 1
ATOM 628 N N . THR A 1 82 ? 42.465 11.023 -38.230 1.00 63.81 82 THR A N 1
ATOM 629 C CA . THR A 1 82 ? 41.719 11.057 -39.507 1.00 63.81 82 THR A CA 1
ATOM 630 C C . THR A 1 82 ? 42.516 11.672 -40.658 1.00 63.81 82 THR A C 1
ATOM 632 O O . THR A 1 82 ? 42.466 11.169 -41.772 1.00 63.81 82 THR A O 1
ATOM 635 N N . GLN A 1 83 ? 43.322 12.706 -40.398 1.00 62.12 83 GLN A N 1
ATOM 636 C CA . GLN A 1 83 ? 44.184 13.313 -41.422 1.00 62.12 83 GLN A CA 1
ATOM 637 C C . GLN A 1 83 ? 45.330 12.403 -41.897 1.00 62.12 83 GLN A C 1
ATOM 639 O O . GLN A 1 83 ? 45.764 12.531 -43.038 1.00 62.12 83 GLN A O 1
ATOM 644 N N . ALA A 1 84 ? 45.811 11.493 -41.045 1.00 62.69 84 ALA A N 1
ATOM 645 C CA . ALA A 1 84 ? 46.843 10.520 -41.395 1.00 62.69 84 ALA A CA 1
ATOM 646 C C . ALA A 1 84 ? 46.252 9.282 -42.095 1.00 62.69 84 ALA A C 1
ATOM 648 O O . ALA A 1 84 ? 46.872 8.754 -43.013 1.00 62.69 84 ALA A O 1
ATOM 649 N N . ALA A 1 85 ? 45.053 8.843 -41.692 1.00 62.59 85 ALA A N 1
ATOM 650 C CA . ALA A 1 85 ? 44.377 7.674 -42.263 1.00 62.59 85 ALA A CA 1
ATOM 651 C C . ALA A 1 85 ? 43.580 7.979 -43.552 1.00 62.59 85 ALA A C 1
ATOM 653 O O . ALA A 1 85 ? 43.460 7.114 -44.415 1.00 62.59 85 ALA A O 1
ATOM 654 N N . ALA A 1 86 ? 43.053 9.199 -43.701 1.00 63.94 86 ALA A N 1
ATOM 655 C CA . ALA A 1 86 ? 42.306 9.670 -44.871 1.00 63.94 86 ALA A CA 1
ATOM 656 C C . ALA A 1 86 ? 42.661 11.139 -45.205 1.00 63.94 86 ALA A C 1
ATOM 658 O O . ALA A 1 86 ? 41.921 12.064 -44.844 1.00 63.94 86 ALA A O 1
ATOM 659 N N . PRO A 1 87 ? 43.790 11.386 -45.897 1.00 65.75 87 PRO A N 1
ATOM 660 C CA . PRO A 1 87 ? 44.195 12.734 -46.294 1.00 65.75 87 PRO A CA 1
ATOM 661 C C . PRO A 1 87 ? 43.113 13.420 -47.147 1.00 65.75 87 PRO A C 1
ATOM 663 O O . PRO A 1 87 ? 42.733 12.915 -48.200 1.00 65.75 87 PRO A O 1
ATOM 666 N N . GLY A 1 88 ? 42.611 14.575 -46.694 1.00 64.94 88 GLY A N 1
ATOM 667 C CA . GLY A 1 88 ? 41.550 15.339 -47.373 1.00 64.94 88 GLY A CA 1
ATOM 668 C C . GLY A 1 88 ? 40.128 15.132 -46.830 1.00 64.94 88 GLY A C 1
ATOM 669 O O . GLY A 1 88 ? 39.201 15.783 -47.310 1.00 64.94 88 GLY A O 1
ATOM 670 N N . ALA A 1 89 ? 39.936 14.281 -45.816 1.00 66.44 89 ALA A N 1
ATOM 671 C CA . ALA A 1 89 ? 38.651 14.154 -45.132 1.00 66.44 89 ALA A CA 1
ATOM 672 C C . ALA A 1 89 ? 38.247 15.464 -44.425 1.00 66.44 89 ALA A C 1
ATOM 674 O O . ALA A 1 89 ? 39.025 16.049 -43.671 1.00 66.44 89 ALA A O 1
ATOM 675 N N . THR A 1 90 ? 37.010 15.917 -44.651 1.00 63.66 90 THR A N 1
ATOM 676 C CA . THR A 1 90 ? 36.447 17.151 -44.066 1.00 63.66 90 THR A CA 1
ATOM 677 C C . THR A 1 90 ? 35.681 16.916 -42.758 1.00 63.66 90 THR A C 1
ATOM 679 O O . THR A 1 90 ? 35.186 17.870 -42.159 1.00 63.66 90 THR A O 1
ATOM 682 N N . TYR A 1 91 ? 35.580 15.662 -42.306 1.00 64.06 91 TYR A N 1
ATOM 683 C CA . TYR A 1 91 ? 34.919 15.243 -41.069 1.00 64.06 91 TYR A CA 1
ATOM 684 C C . TYR A 1 91 ? 35.613 14.005 -40.477 1.00 64.06 91 TYR A C 1
ATOM 686 O O . TYR A 1 91 ? 36.206 13.220 -41.209 1.00 64.06 91 TYR A O 1
ATOM 694 N N . ASP A 1 92 ? 35.528 13.830 -39.157 1.00 66.25 92 ASP A N 1
ATOM 695 C CA . ASP A 1 92 ? 36.186 12.776 -38.364 1.00 66.25 92 ASP A CA 1
ATOM 696 C C . ASP A 1 92 ? 35.201 11.963 -37.499 1.00 66.25 92 ASP A C 1
ATOM 698 O O . ASP A 1 92 ? 35.599 11.226 -36.595 1.00 66.25 92 ASP A O 1
ATOM 702 N N . GLN A 1 93 ? 33.900 12.102 -37.768 1.00 71.62 93 GLN A N 1
ATOM 703 C CA . GLN A 1 93 ? 32.846 11.466 -36.983 1.00 71.62 93 GLN A CA 1
ATOM 704 C C . GLN A 1 93 ? 32.750 9.965 -37.271 1.00 71.62 93 GLN A C 1
ATOM 706 O O . GLN A 1 93 ? 32.647 9.542 -38.423 1.00 71.62 93 GLN A O 1
ATOM 711 N N . TRP A 1 94 ? 32.672 9.174 -36.205 1.00 75.00 94 TRP A N 1
ATOM 712 C CA . TRP A 1 94 ? 32.283 7.769 -36.239 1.00 75.00 94 TRP A CA 1
ATOM 713 C C . TRP A 1 94 ? 30.935 7.604 -35.542 1.00 75.00 94 TRP A C 1
ATOM 715 O O . TRP A 1 94 ? 30.700 8.143 -34.460 1.00 75.00 94 TRP A O 1
ATOM 725 N N . LYS A 1 95 ? 30.030 6.863 -36.182 1.00 81.62 95 LYS A N 1
ATOM 726 C CA . LYS A 1 95 ? 28.745 6.475 -35.608 1.00 81.62 95 LYS A CA 1
ATOM 727 C C . LYS A 1 95 ? 28.592 4.964 -35.601 1.00 81.62 95 LYS A C 1
ATOM 729 O O . LYS A 1 95 ? 28.845 4.296 -36.607 1.00 81.62 95 LYS A O 1
ATOM 734 N N . LEU A 1 96 ? 28.104 4.452 -34.481 1.00 85.00 96 LEU A N 1
ATOM 735 C CA . LEU A 1 96 ? 27.631 3.085 -34.345 1.00 85.00 96 LEU A CA 1
ATOM 736 C C . LEU A 1 96 ? 26.162 3.147 -33.951 1.00 85.00 96 LEU A C 1
ATOM 738 O O . LEU A 1 96 ? 25.789 3.881 -33.043 1.00 85.00 96 LEU A O 1
ATOM 742 N N . SER A 1 97 ? 25.315 2.407 -34.649 1.00 90.44 97 SER A N 1
ATOM 743 C CA . SER A 1 97 ? 23.901 2.300 -34.298 1.00 90.44 97 SER A CA 1
ATOM 744 C C . SER A 1 97 ? 23.487 0.847 -34.288 1.00 90.44 97 SER A C 1
ATOM 746 O O . SER A 1 97 ? 23.933 0.076 -35.131 1.00 90.44 97 SER A O 1
ATOM 748 N N . ASN A 1 98 ? 22.639 0.465 -33.352 1.00 92.88 98 ASN A N 1
ATOM 749 C CA . ASN A 1 98 ? 22.180 -0.902 -33.216 1.00 92.88 98 ASN A CA 1
ATOM 750 C C . ASN A 1 98 ? 20.665 -0.918 -33.029 1.00 92.88 98 ASN A C 1
ATOM 752 O O . ASN A 1 98 ? 20.092 -0.074 -32.348 1.00 92.88 98 ASN A O 1
ATOM 756 N N . THR A 1 99 ? 20.007 -1.865 -33.689 1.00 96.50 99 THR A N 1
ATOM 757 C CA . THR A 1 99 ? 18.578 -2.143 -33.510 1.00 96.50 99 THR A CA 1
ATOM 758 C C . THR A 1 99 ? 18.429 -3.614 -33.193 1.00 96.50 99 THR A C 1
ATOM 760 O O . THR A 1 99 ? 18.871 -4.449 -33.984 1.00 96.50 99 THR A O 1
ATOM 763 N N . GLY A 1 100 ? 17.833 -3.949 -32.055 1.00 95.06 100 GLY A N 1
ATOM 764 C CA . GLY A 1 100 ? 17.788 -5.335 -31.611 1.00 95.06 100 GLY A CA 1
ATOM 765 C C . GLY A 1 100 ? 16.709 -5.636 -30.591 1.00 95.06 100 GLY A C 1
ATOM 766 O O . GLY A 1 100 ? 16.030 -4.746 -30.089 1.00 95.06 100 GLY A O 1
ATOM 767 N N . LEU A 1 101 ? 16.574 -6.926 -30.304 1.00 97.50 101 LEU A N 1
ATOM 768 C CA . LEU A 1 101 ? 15.739 -7.435 -29.230 1.00 97.50 101 LEU A CA 1
ATOM 769 C C . LEU A 1 101 ? 16.604 -7.692 -28.001 1.00 97.50 101 LEU A C 1
ATOM 771 O O . LEU A 1 101 ? 17.696 -8.250 -28.114 1.00 97.50 101 LEU A O 1
ATOM 775 N N . MET A 1 102 ? 16.096 -7.326 -26.832 1.00 96.75 102 MET A N 1
ATOM 776 C CA . MET A 1 102 ? 16.754 -7.512 -25.547 1.00 96.75 102 MET A CA 1
ATOM 777 C C . MET A 1 102 ? 15.785 -8.183 -24.578 1.00 96.75 102 MET A C 1
ATOM 779 O O . MET A 1 102 ? 14.760 -7.613 -24.219 1.00 96.75 102 MET A O 1
ATOM 783 N N . GLY A 1 103 ? 16.104 -9.403 -24.161 1.00 96.75 103 GLY A N 1
ATOM 784 C CA . GLY A 1 103 ? 15.415 -10.096 -23.081 1.00 96.75 103 GLY A CA 1
ATOM 785 C C . GLY A 1 103 ? 16.095 -9.801 -21.748 1.00 96.75 103 GLY A C 1
ATOM 786 O O . GLY A 1 103 ? 17.323 -9.860 -21.657 1.00 96.75 103 GLY A O 1
ATOM 787 N N . ARG A 1 104 ? 15.321 -9.505 -20.703 1.00 96.00 104 ARG A N 1
ATOM 788 C CA . ARG A 1 104 ? 15.845 -9.283 -19.348 1.00 96.00 104 ARG A CA 1
ATOM 789 C C . ARG A 1 104 ? 15.136 -10.165 -18.340 1.00 96.00 104 ARG A C 1
ATOM 791 O O . ARG A 1 104 ? 13.912 -10.204 -18.308 1.00 96.00 104 ARG A O 1
ATOM 798 N N . TYR A 1 105 ? 15.908 -10.843 -17.496 1.00 95.62 105 TYR A N 1
ATOM 799 C CA . TYR A 1 105 ? 15.394 -11.665 -16.407 1.00 95.62 105 TYR A CA 1
ATOM 800 C C . TYR A 1 105 ? 15.768 -11.063 -15.053 1.00 95.62 105 TYR A C 1
ATOM 802 O O . TYR A 1 105 ? 16.948 -10.950 -14.724 1.00 95.62 105 TYR A O 1
ATOM 810 N N . TYR A 1 106 ? 14.761 -10.691 -14.270 1.00 94.69 106 TYR A N 1
ATOM 811 C CA . TYR A 1 106 ? 14.867 -10.014 -12.984 1.00 94.69 106 TYR A CA 1
ATOM 812 C C . TYR A 1 106 ? 14.781 -11.015 -11.831 1.00 94.69 106 TYR A C 1
ATOM 814 O O . TYR A 1 106 ? 13.854 -11.823 -11.758 1.00 94.69 106 TYR A O 1
ATOM 822 N N . PHE A 1 107 ? 15.701 -10.924 -10.878 1.00 93.62 107 PHE A N 1
ATOM 823 C CA . PHE A 1 107 ? 15.746 -11.789 -9.703 1.00 93.62 107 PHE A CA 1
ATOM 824 C C . PHE A 1 107 ? 15.084 -11.123 -8.496 1.00 93.62 107 PHE A C 1
ATOM 826 O O . PHE A 1 107 ? 15.220 -9.921 -8.265 1.00 93.62 107 PHE A O 1
ATOM 833 N N . GLY A 1 108 ? 14.380 -11.935 -7.705 1.00 88.81 108 GLY A N 1
ATOM 834 C CA . GLY A 1 108 ? 13.706 -11.492 -6.487 1.00 88.81 108 GLY A CA 1
ATOM 835 C C . GLY A 1 108 ? 12.533 -10.533 -6.722 1.00 88.81 108 GLY A C 1
ATOM 836 O O . GLY A 1 108 ? 12.144 -10.233 -7.857 1.00 88.81 108 GLY A O 1
ATOM 837 N N . GLN A 1 109 ? 11.964 -10.070 -5.607 1.00 83.00 109 GLN A N 1
ATOM 838 C CA . GLN A 1 109 ? 10.839 -9.125 -5.544 1.00 83.00 109 GLN A CA 1
ATOM 839 C C . GLN A 1 109 ? 11.132 -7.929 -4.615 1.00 83.00 109 GLN A C 1
ATOM 841 O O . GLN A 1 109 ? 10.228 -7.274 -4.105 1.00 83.00 109 GLN A O 1
ATOM 846 N N . SER A 1 110 ? 12.411 -7.646 -4.360 1.00 85.12 110 SER A N 1
ATOM 847 C CA . SER A 1 110 ? 12.852 -6.473 -3.599 1.00 85.12 110 SER A CA 1
ATOM 848 C C . SER A 1 110 ? 12.622 -5.169 -4.375 1.00 85.12 110 SER A C 1
ATOM 850 O O . SER A 1 110 ? 12.479 -5.178 -5.595 1.00 85.12 110 SER A O 1
ATOM 852 N N . LYS A 1 111 ? 12.645 -4.021 -3.675 1.00 85.81 111 LYS A N 1
ATOM 853 C CA . LYS A 1 111 ? 12.522 -2.682 -4.296 1.00 85.81 111 LYS A CA 1
ATOM 854 C C . LYS A 1 111 ? 13.569 -2.413 -5.383 1.00 85.81 111 LYS A C 1
ATOM 856 O O . LYS A 1 111 ? 13.288 -1.682 -6.325 1.00 85.81 111 LYS A O 1
ATOM 861 N N . VAL A 1 112 ? 14.760 -2.991 -5.231 1.00 93.75 112 VAL A N 1
ATOM 862 C CA . VAL A 1 112 ? 15.822 -3.006 -6.239 1.00 93.75 112 VAL A CA 1
ATOM 863 C C . VAL A 1 112 ? 16.040 -4.452 -6.652 1.00 93.75 112 VAL A C 1
ATOM 865 O O . VAL A 1 112 ? 16.267 -5.310 -5.798 1.00 93.75 112 VAL A O 1
ATOM 868 N N . ARG A 1 113 ? 15.943 -4.720 -7.949 1.00 95.12 113 ARG A N 1
ATOM 869 C CA . ARG A 1 113 ? 15.982 -6.056 -8.536 1.00 95.12 113 ARG A CA 1
ATOM 870 C C . ARG A 1 113 ? 17.212 -6.172 -9.430 1.00 95.12 113 ARG A C 1
ATOM 872 O O . ARG A 1 113 ? 17.300 -5.432 -10.416 1.00 95.12 113 ARG A O 1
ATOM 879 N N . PRO A 1 114 ? 18.160 -7.067 -9.115 1.00 97.38 114 PRO A N 1
ATOM 880 C CA . PRO A 1 114 ? 19.205 -7.403 -10.061 1.00 97.38 114 PRO A CA 1
ATOM 881 C C . PRO A 1 114 ? 18.606 -8.153 -11.247 1.00 97.38 114 PRO A C 1
ATOM 883 O O . PRO A 1 114 ? 17.638 -8.898 -11.089 1.00 97.38 114 PRO A O 1
ATOM 886 N N . TYR A 1 115 ? 19.168 -7.963 -12.434 1.00 96.56 115 TYR A N 1
ATOM 887 C CA . TYR A 1 115 ? 18.737 -8.663 -13.636 1.00 96.56 115 TYR A CA 1
ATOM 888 C C . TYR A 1 115 ? 19.913 -9.066 -14.520 1.00 96.56 115 TYR A C 1
ATOM 890 O O . TYR A 1 115 ? 20.970 -8.432 -14.510 1.00 96.56 115 TYR A O 1
ATOM 898 N N . LEU A 1 116 ? 19.691 -10.116 -15.307 1.00 97.62 116 LEU A N 1
ATOM 899 C CA . LEU A 1 116 ? 20.521 -10.480 -16.451 1.00 97.62 116 LEU A CA 1
ATOM 900 C C . LEU A 1 116 ? 19.838 -10.021 -17.736 1.00 97.62 116 LEU A C 1
ATOM 902 O O . LEU A 1 116 ? 18.612 -10.038 -17.824 1.00 97.62 116 LEU A O 1
ATOM 906 N N . ALA A 1 117 ? 20.627 -9.619 -18.724 1.00 96.44 117 ALA A N 1
ATOM 907 C CA . ALA A 1 117 ? 20.164 -9.169 -20.026 1.00 96.44 117 ALA A CA 1
ATOM 908 C C . ALA A 1 117 ? 20.866 -9.952 -21.136 1.00 96.44 117 ALA A C 1
ATOM 910 O O . ALA A 1 117 ? 22.080 -10.146 -21.087 1.00 96.44 117 ALA A O 1
ATOM 911 N N . VAL A 1 118 ? 20.109 -10.378 -22.142 1.00 96.12 118 VAL A N 1
ATOM 912 C CA . VAL A 1 118 ? 20.621 -11.049 -23.339 1.00 96.12 118 VAL A CA 1
ATOM 913 C C . VAL A 1 118 ? 19.914 -10.462 -24.544 1.00 96.12 118 VAL A C 1
ATOM 915 O O . VAL A 1 118 ? 18.689 -10.378 -24.563 1.00 96.12 118 VAL A O 1
ATOM 918 N N . GLY A 1 119 ? 20.671 -10.068 -25.560 1.00 94.75 119 GLY A N 1
ATOM 919 C CA . GLY A 1 119 ? 20.107 -9.456 -26.749 1.00 94.75 119 GLY A CA 1
ATOM 920 C C . GLY A 1 119 ? 20.804 -9.865 -28.028 1.00 94.75 119 GLY A C 1
ATOM 921 O O . GLY A 1 119 ? 21.971 -10.256 -28.034 1.00 94.75 119 GLY A O 1
ATOM 922 N N . VAL A 1 120 ? 20.064 -9.745 -29.120 1.00 94.12 120 VAL A N 1
ATOM 923 C CA . VAL A 1 120 ? 20.562 -9.899 -30.484 1.00 94.12 120 VAL A CA 1
ATOM 924 C C . VAL A 1 120 ? 20.115 -8.695 -31.288 1.00 94.12 120 VAL A C 1
ATOM 926 O O . VAL A 1 120 ? 18.988 -8.221 -31.144 1.00 94.12 120 VAL A O 1
ATOM 929 N N . GLY A 1 121 ? 20.998 -8.180 -32.125 1.00 93.25 121 GLY A N 1
ATOM 930 C CA . GLY A 1 121 ? 20.730 -6.966 -32.867 1.00 93.25 121 GLY A CA 1
ATOM 931 C C . GLY A 1 121 ? 21.407 -6.940 -34.215 1.00 93.25 121 GLY A C 1
ATOM 932 O O . GLY A 1 121 ? 22.157 -7.832 -34.610 1.00 93.25 121 GLY A O 1
ATOM 933 N N . SER A 1 122 ? 21.093 -5.885 -34.942 1.00 92.25 122 SER A N 1
ATOM 934 C CA . SER A 1 122 ? 21.726 -5.553 -36.192 1.00 92.25 122 SER A CA 1
ATOM 935 C C . SER A 1 122 ? 22.415 -4.211 -36.029 1.00 92.25 122 SER A C 1
ATOM 937 O O . SER A 1 122 ? 21.767 -3.173 -35.876 1.00 92.25 122 SER A O 1
ATOM 939 N N . GLN A 1 123 ? 23.738 -4.272 -36.024 1.00 89.19 123 GLN A N 1
ATOM 940 C CA . GLN A 1 123 ? 24.623 -3.157 -35.773 1.00 89.19 123 GLN A CA 1
ATOM 941 C C . GLN A 1 123 ? 25.104 -2.590 -37.103 1.00 89.19 123 GLN A C 1
ATOM 943 O O . GLN A 1 123 ? 25.569 -3.320 -37.970 1.00 89.19 123 GLN A O 1
ATOM 948 N N . LYS A 1 124 ? 24.966 -1.282 -37.277 1.00 88.19 124 LYS A N 1
ATOM 949 C CA . LYS A 1 124 ? 25.456 -0.524 -38.419 1.00 88.19 124 LYS A CA 1
ATOM 950 C C . LYS A 1 124 ? 26.569 0.402 -37.949 1.00 88.19 124 LYS A C 1
ATOM 952 O O . LYS A 1 124 ? 26.336 1.227 -37.061 1.00 88.19 124 LYS A O 1
ATOM 957 N N . HIS A 1 125 ? 27.735 0.304 -38.575 1.00 83.81 125 HIS A N 1
ATOM 958 C CA . HIS A 1 125 ? 28.845 1.229 -38.376 1.00 83.81 125 HIS A CA 1
ATOM 959 C C . HIS A 1 125 ? 28.995 2.147 -39.584 1.00 83.81 125 HIS A C 1
ATOM 961 O O . HIS A 1 125 ? 28.788 1.742 -40.726 1.00 83.81 125 HIS A O 1
ATOM 967 N N . ARG A 1 126 ? 29.345 3.405 -39.327 1.00 80.62 126 ARG A N 1
ATOM 968 C CA . ARG A 1 126 ? 29.742 4.365 -40.358 1.00 80.62 126 ARG A CA 1
ATOM 969 C C . ARG A 1 126 ? 30.917 5.181 -39.852 1.00 80.62 126 ARG A C 1
ATOM 971 O O . ARG A 1 126 ? 30.779 5.919 -38.877 1.00 80.62 126 ARG A O 1
ATOM 978 N N . SER A 1 127 ? 32.035 5.075 -40.548 1.00 74.69 127 SER A N 1
ATOM 979 C CA . SER A 1 127 ? 33.241 5.870 -40.344 1.00 74.69 127 SER A CA 1
ATOM 980 C C . SER A 1 127 ? 33.610 6.601 -41.640 1.00 74.69 127 SER A C 1
ATOM 982 O O . SER A 1 127 ? 32.947 6.443 -42.662 1.00 74.69 127 SER A O 1
ATOM 984 N N . VAL A 1 128 ? 34.677 7.398 -41.603 1.00 69.44 128 VAL A N 1
ATOM 985 C CA . VAL A 1 128 ? 35.248 8.047 -42.798 1.00 69.44 128 VAL A CA 1
ATOM 986 C C . VAL A 1 128 ? 35.826 7.018 -43.783 1.00 69.44 128 VAL A C 1
ATOM 988 O O . VAL A 1 128 ? 35.905 7.289 -44.977 1.00 69.44 128 VAL A O 1
ATOM 991 N N . LEU A 1 129 ? 36.234 5.847 -43.284 1.00 68.56 129 LEU A N 1
ATOM 992 C CA . LEU A 1 129 ? 36.960 4.826 -44.044 1.00 68.56 129 LEU A CA 1
ATOM 993 C C . LEU A 1 129 ? 36.064 3.687 -44.538 1.00 68.56 129 LEU A C 1
ATOM 995 O O . LEU A 1 129 ? 36.392 3.051 -45.534 1.00 68.56 129 LEU A O 1
ATOM 999 N N . ASP A 1 130 ? 34.967 3.415 -43.833 1.00 72.94 130 ASP A N 1
ATOM 1000 C CA . ASP A 1 130 ? 34.135 2.236 -44.064 1.00 72.94 130 ASP A CA 1
ATOM 1001 C C . ASP A 1 130 ? 32.699 2.409 -43.528 1.00 72.94 130 ASP A C 1
ATOM 1003 O O . ASP A 1 130 ? 32.472 3.083 -42.513 1.00 72.94 130 ASP A O 1
ATOM 1007 N N . GLU A 1 131 ? 31.735 1.773 -44.197 1.00 81.25 131 GLU A N 1
ATOM 1008 C CA . GLU A 1 131 ? 30.336 1.650 -43.774 1.00 81.25 131 GLU A CA 1
ATOM 1009 C C . GLU A 1 131 ? 29.871 0.205 -43.962 1.00 81.25 131 GLU A C 1
ATOM 1011 O O . GLU A 1 131 ? 29.909 -0.336 -45.066 1.00 81.25 131 GLU A O 1
ATOM 1016 N N . GLY A 1 132 ? 29.338 -0.393 -42.898 1.00 81.25 132 GLY A N 1
ATOM 1017 C CA . GLY A 1 132 ? 28.913 -1.784 -42.921 1.00 81.25 132 GLY A CA 1
ATOM 1018 C C . GLY A 1 132 ? 27.810 -2.098 -41.921 1.00 81.25 132 GLY A C 1
ATOM 1019 O O . GLY A 1 132 ? 27.309 -1.238 -41.186 1.00 81.25 132 GLY A O 1
ATOM 1020 N N . ARG A 1 133 ? 27.368 -3.356 -41.951 1.00 83.81 133 ARG A N 1
ATOM 1021 C CA . ARG A 1 133 ? 26.311 -3.873 -41.085 1.00 83.81 133 ARG A CA 1
ATOM 1022 C C . ARG A 1 133 ? 26.648 -5.291 -40.649 1.00 83.81 133 ARG A C 1
ATOM 1024 O O . ARG A 1 133 ? 26.894 -6.144 -41.493 1.00 83.81 133 ARG A O 1
ATOM 1031 N N . ALA A 1 134 ? 26.576 -5.539 -39.351 1.00 84.19 134 ALA A N 1
ATOM 1032 C CA . ALA A 1 134 ? 26.872 -6.817 -38.727 1.00 84.19 134 ALA A CA 1
ATOM 1033 C C . ALA A 1 134 ? 25.732 -7.260 -37.803 1.00 84.19 134 ALA A C 1
ATOM 1035 O O . ALA A 1 134 ? 24.861 -6.473 -37.408 1.00 84.19 134 ALA A O 1
ATOM 1036 N N . ILE A 1 135 ? 25.729 -8.545 -37.459 1.00 84.62 135 ILE A N 1
ATOM 1037 C CA . ILE A 1 135 ? 24.893 -9.060 -36.374 1.00 84.62 135 ILE A CA 1
ATOM 1038 C C . ILE A 1 135 ? 25.638 -8.814 -35.064 1.00 84.62 135 ILE A C 1
ATOM 1040 O O . ILE A 1 135 ? 26.832 -9.096 -34.967 1.00 84.62 135 ILE A O 1
ATOM 1044 N N . SER A 1 136 ? 24.926 -8.306 -34.063 1.00 87.38 136 SER A N 1
ATOM 1045 C CA . SER A 1 136 ? 25.441 -8.109 -32.714 1.00 87.38 136 SER A CA 1
ATOM 1046 C C . SER A 1 136 ? 24.790 -9.088 -31.741 1.00 87.38 136 SER A C 1
ATOM 1048 O O . SER A 1 136 ? 23.605 -9.416 -31.846 1.00 87.38 136 SER A O 1
ATOM 1050 N N . ALA A 1 137 ? 25.567 -9.540 -30.765 1.00 90.50 137 ALA A N 1
ATOM 1051 C CA . ALA A 1 137 ? 25.072 -10.217 -29.579 1.00 90.50 137 ALA A CA 1
ATOM 1052 C C . ALA A 1 137 ? 25.462 -9.405 -28.350 1.00 90.50 137 ALA A C 1
ATOM 1054 O O . ALA A 1 137 ? 26.562 -8.865 -28.261 1.00 90.50 137 ALA A O 1
ATOM 1055 N N . SER A 1 138 ? 24.541 -9.288 -27.403 1.00 92.25 138 SER A N 1
ATOM 1056 C CA . SER A 1 138 ? 24.737 -8.522 -26.179 1.00 92.25 138 SER A CA 1
ATOM 1057 C C . SER A 1 138 ? 24.428 -9.387 -24.965 1.00 92.25 138 SER A C 1
ATOM 1059 O O . SER A 1 138 ? 23.442 -10.121 -24.953 1.00 92.25 138 SER A O 1
ATOM 1061 N N . PHE A 1 139 ? 25.259 -9.283 -23.938 1.00 93.38 139 PHE A N 1
ATOM 1062 C CA . PHE A 1 139 ? 25.051 -9.896 -22.633 1.00 93.38 139 PHE A CA 1
ATOM 1063 C C . PHE A 1 139 ? 25.315 -8.850 -21.560 1.00 93.38 139 PHE A C 1
ATOM 1065 O O . PHE A 1 139 ? 26.292 -8.115 -21.643 1.00 93.38 139 PHE A O 1
ATOM 1072 N N . GLY A 1 140 ? 24.468 -8.758 -20.547 1.00 93.56 140 GLY A N 1
ATOM 1073 C CA . GLY A 1 140 ? 24.626 -7.734 -19.530 1.00 93.56 140 GLY A CA 1
ATOM 1074 C C . GLY A 1 140 ? 24.029 -8.104 -18.196 1.00 93.56 140 GLY A C 1
ATOM 1075 O O . GLY A 1 140 ? 23.285 -9.072 -18.048 1.00 93.56 140 GLY A O 1
ATOM 1076 N N . LEU A 1 141 ? 24.352 -7.269 -17.227 1.00 97.12 141 LEU A N 1
ATOM 1077 C CA . LEU A 1 141 ? 23.815 -7.312 -15.882 1.00 97.12 141 LEU A CA 1
ATOM 1078 C C . LEU A 1 141 ? 23.422 -5.903 -15.466 1.00 97.12 141 LEU A C 1
ATOM 1080 O O . LEU A 1 141 ? 23.981 -4.914 -15.945 1.00 97.12 141 LEU A O 1
ATOM 1084 N N . GLY A 1 142 ? 22.450 -5.799 -14.577 1.00 96.69 142 GLY A N 1
ATOM 1085 C CA . GLY A 1 142 ? 22.030 -4.500 -14.093 1.00 96.69 142 GLY A CA 1
ATOM 1086 C C . GLY A 1 142 ? 21.165 -4.570 -12.856 1.00 96.69 142 GLY A C 1
ATOM 1087 O O . GLY A 1 142 ? 20.824 -5.642 -12.360 1.00 96.69 142 GLY A O 1
ATOM 1088 N N . LEU A 1 143 ? 20.824 -3.387 -12.365 1.00 97.62 143 LEU A N 1
ATOM 1089 C CA . LEU A 1 143 ? 19.910 -3.172 -11.255 1.00 97.62 143 LEU A CA 1
ATOM 1090 C C . LEU A 1 143 ? 18.749 -2.319 -11.759 1.00 97.62 143 LEU A C 1
ATOM 1092 O O . LEU A 1 143 ? 18.971 -1.328 -12.455 1.00 97.62 143 LEU A O 1
ATOM 1096 N N . ALA A 1 144 ? 17.523 -2.691 -11.407 1.00 95.75 144 ALA A N 1
ATOM 1097 C CA . ALA A 1 144 ? 16.333 -1.894 -11.677 1.00 95.75 144 ALA A CA 1
ATOM 1098 C C . ALA A 1 144 ? 15.571 -1.620 -10.383 1.00 95.75 144 ALA A C 1
ATOM 1100 O O . ALA A 1 144 ? 15.446 -2.509 -9.543 1.00 95.75 144 ALA A O 1
ATOM 1101 N N . GLY A 1 145 ? 15.061 -0.405 -10.217 1.00 94.06 145 GLY A N 1
ATOM 1102 C CA . GLY A 1 145 ? 14.286 -0.016 -9.044 1.00 94.06 145 GLY A CA 1
ATOM 1103 C C . GLY A 1 145 ? 13.058 0.801 -9.412 1.00 94.06 145 GLY A C 1
ATOM 1104 O O . GLY A 1 145 ? 13.127 1.677 -10.276 1.00 94.06 145 GLY A O 1
ATOM 1105 N N . GLN A 1 146 ? 11.940 0.528 -8.739 1.00 91.44 146 GLN A N 1
ATOM 1106 C CA . GLN A 1 146 ? 10.711 1.300 -8.918 1.00 91.44 146 GLN A CA 1
ATOM 1107 C C . GLN A 1 146 ? 10.836 2.649 -8.196 1.00 91.44 146 GLN A C 1
ATOM 1109 O O . GLN A 1 146 ? 11.108 2.683 -6.995 1.00 91.44 146 GLN A O 1
ATOM 1114 N N . LEU A 1 147 ? 10.623 3.751 -8.918 1.00 90.12 147 LEU A N 1
ATOM 1115 C CA . LEU A 1 147 ? 10.604 5.106 -8.356 1.00 90.12 147 LEU A CA 1
ATOM 1116 C C . LEU A 1 147 ? 9.180 5.520 -7.973 1.00 90.12 147 LEU A C 1
ATOM 1118 O O . LEU A 1 147 ? 8.938 6.009 -6.874 1.00 90.12 147 LEU A O 1
ATOM 1122 N N . THR A 1 148 ? 8.228 5.309 -8.884 1.00 90.12 148 THR A N 1
ATOM 1123 C CA . THR A 1 148 ? 6.796 5.597 -8.701 1.00 90.12 148 THR A CA 1
ATOM 1124 C C . THR A 1 148 ? 5.959 4.522 -9.397 1.00 90.12 148 THR A C 1
ATOM 1126 O O . THR A 1 148 ? 6.519 3.646 -10.046 1.00 90.12 148 THR A O 1
ATOM 1129 N N . LYS A 1 149 ? 4.622 4.595 -9.339 1.00 84.19 149 LYS A N 1
ATOM 1130 C CA . LYS A 1 149 ? 3.734 3.657 -10.056 1.00 84.19 149 LYS A CA 1
ATOM 1131 C C . LYS A 1 149 ? 4.068 3.519 -11.552 1.00 84.19 149 LYS A C 1
ATOM 1133 O O . LYS A 1 149 ? 3.969 2.423 -12.080 1.00 84.19 149 LYS A O 1
ATOM 1138 N N . HIS A 1 150 ? 4.473 4.612 -12.200 1.00 89.75 150 HIS A N 1
ATOM 1139 C CA . HIS A 1 150 ? 4.716 4.659 -13.647 1.00 89.75 150 HIS A CA 1
ATOM 1140 C C . HIS A 1 150 ? 6.182 4.840 -14.024 1.00 89.75 150 HIS A C 1
ATOM 1142 O O . HIS A 1 150 ? 6.488 4.893 -15.206 1.00 89.75 150 HIS A O 1
ATOM 1148 N N . PHE A 1 151 ? 7.088 4.985 -13.057 1.00 92.44 151 PHE A N 1
ATOM 1149 C CA . PHE A 1 151 ? 8.496 5.222 -13.355 1.00 92.44 151 PHE A CA 1
ATOM 1150 C C . PHE A 1 151 ? 9.385 4.237 -12.620 1.00 92.44 151 PHE A C 1
ATOM 1152 O O . PHE A 1 151 ? 9.315 4.120 -11.393 1.00 92.44 151 PHE A O 1
ATOM 1159 N N . SER A 1 152 ? 10.291 3.620 -13.366 1.00 93.31 152 SER A N 1
ATOM 1160 C CA . SER A 1 152 ? 11.407 2.849 -12.834 1.00 93.31 152 SER A CA 1
ATOM 1161 C C . SER A 1 152 ? 12.729 3.373 -13.390 1.00 93.31 152 SER A C 1
ATOM 1163 O O . SER A 1 152 ? 12.788 3.984 -14.456 1.00 93.31 152 SER A O 1
ATOM 1165 N N . ALA A 1 153 ? 13.803 3.189 -12.629 1.00 96.25 153 ALA A N 1
ATOM 1166 C CA . ALA A 1 153 ? 15.158 3.502 -13.058 1.00 96.25 153 ALA A CA 1
ATOM 1167 C C . ALA A 1 153 ? 15.958 2.215 -13.222 1.00 96.25 153 ALA A C 1
ATOM 1169 O O . ALA A 1 153 ? 15.784 1.265 -12.454 1.00 96.25 153 ALA A O 1
ATOM 1170 N N . ARG A 1 154 ? 16.868 2.200 -14.197 1.00 95.31 154 ARG A N 1
ATOM 1171 C CA . ARG A 1 154 ? 17.812 1.104 -14.419 1.00 95.31 154 ARG A CA 1
ATOM 1172 C C . ARG A 1 154 ? 19.241 1.612 -14.510 1.00 95.31 154 ARG A C 1
ATOM 1174 O O . ARG A 1 154 ? 19.493 2.650 -15.109 1.00 95.31 154 ARG A O 1
ATOM 1181 N N . ALA A 1 155 ? 20.163 0.840 -13.955 1.00 96.56 155 ALA A N 1
ATOM 1182 C CA . ALA A 1 155 ? 21.591 0.929 -14.225 1.00 96.56 155 ALA A CA 1
ATOM 1183 C C . ALA A 1 155 ? 22.035 -0.388 -14.873 1.00 96.56 155 ALA A C 1
ATOM 1185 O O . ALA A 1 155 ? 21.610 -1.459 -14.424 1.00 96.56 155 ALA A O 1
ATOM 1186 N N . GLN A 1 156 ? 22.839 -0.323 -15.933 1.00 95.19 156 GLN A N 1
ATOM 1187 C CA . GLN A 1 156 ? 23.228 -1.490 -16.724 1.00 95.19 156 GLN A CA 1
ATOM 1188 C C . GLN A 1 156 ? 24.712 -1.454 -17.092 1.00 95.19 156 GLN A C 1
ATOM 1190 O O . GLN A 1 156 ? 25.251 -0.411 -17.457 1.00 95.19 156 GLN A O 1
ATOM 1195 N N . ALA A 1 157 ? 25.343 -2.625 -17.038 1.00 94.25 157 ALA A N 1
ATOM 1196 C CA . ALA A 1 157 ? 26.589 -2.922 -17.723 1.00 94.25 157 ALA A CA 1
ATOM 1197 C C . ALA A 1 157 ? 26.292 -3.955 -18.819 1.00 94.25 157 ALA A C 1
ATOM 1199 O O . ALA A 1 157 ? 25.841 -5.066 -18.523 1.00 94.25 157 ALA A O 1
ATOM 1200 N N . LEU A 1 158 ? 26.497 -3.583 -20.081 1.00 92.31 158 LEU A N 1
ATOM 1201 C CA . LEU A 1 158 ? 26.235 -4.425 -21.244 1.00 92.31 158 LEU A CA 1
ATOM 1202 C C . LEU A 1 158 ? 27.539 -4.673 -21.995 1.00 92.31 158 LEU A C 1
ATOM 1204 O O . LEU A 1 158 ? 28.207 -3.741 -22.422 1.00 92.31 158 LEU A O 1
ATOM 1208 N N . TYR A 1 159 ? 27.880 -5.937 -22.171 1.00 89.81 159 TYR A N 1
ATOM 1209 C CA . TYR A 1 159 ? 28.941 -6.389 -23.048 1.00 89.81 159 TYR A CA 1
ATOM 1210 C C . TYR A 1 159 ? 28.338 -6.725 -24.411 1.00 89.81 159 TYR A C 1
ATOM 1212 O O . TYR A 1 159 ? 27.470 -7.599 -24.505 1.00 89.81 159 TYR A O 1
ATOM 1220 N N . ARG A 1 160 ? 28.777 -6.043 -25.466 1.00 88.69 160 ARG A N 1
ATOM 1221 C CA . ARG A 1 160 ? 28.328 -6.286 -26.839 1.00 88.69 160 ARG A CA 1
ATOM 1222 C C . ARG A 1 160 ? 29.480 -6.780 -27.694 1.00 88.69 160 ARG A C 1
ATOM 1224 O O . ARG A 1 160 ? 30.573 -6.237 -27.635 1.00 88.69 160 ARG A O 1
ATOM 1231 N N . THR A 1 161 ? 29.213 -7.798 -28.497 1.00 83.38 161 THR A N 1
ATOM 1232 C CA . THR A 1 161 ? 30.136 -8.302 -29.511 1.00 83.38 161 THR A CA 1
ATOM 1233 C C . THR A 1 161 ? 29.457 -8.263 -30.872 1.00 83.38 161 THR A C 1
ATOM 1235 O O . THR A 1 161 ? 28.268 -8.580 -30.982 1.00 83.38 161 THR A O 1
ATOM 1238 N N . ASP A 1 162 ? 30.193 -7.846 -31.895 1.00 73.50 162 ASP A N 1
ATOM 1239 C CA . ASP A 1 162 ? 29.779 -7.954 -33.288 1.00 73.50 162 ASP A CA 1
ATOM 1240 C C . ASP A 1 162 ? 30.487 -9.130 -33.976 1.00 73.50 162 ASP A C 1
ATOM 1242 O O . ASP A 1 162 ? 31.590 -9.548 -33.616 1.00 73.50 162 ASP A O 1
ATOM 1246 N N . TRP A 1 163 ? 29.796 -9.728 -34.944 1.00 65.56 163 TRP A N 1
ATOM 1247 C CA . TRP A 1 163 ? 30.384 -10.685 -35.874 1.00 65.56 163 TRP A CA 1
ATOM 1248 C C . TRP A 1 163 ? 30.523 -9.985 -37.221 1.00 65.56 163 TRP A C 1
ATOM 1250 O O . TRP A 1 163 ? 29.631 -10.085 -38.065 1.00 65.56 163 TRP A O 1
ATOM 1260 N N . ASP A 1 164 ? 31.593 -9.205 -37.371 1.00 55.44 164 ASP A N 1
ATOM 1261 C CA . ASP A 1 164 ? 32.019 -8.667 -38.662 1.00 55.44 164 ASP A CA 1
ATOM 1262 C C . ASP A 1 164 ? 33.196 -9.492 -39.205 1.00 55.44 164 ASP A C 1
ATOM 1264 O O . ASP A 1 164 ? 34.179 -9.735 -38.503 1.00 55.44 164 ASP A O 1
ATOM 1268 N N . ASP A 1 165 ? 33.074 -9.920 -40.461 1.00 49.56 165 ASP A N 1
ATOM 1269 C CA . ASP A 1 165 ? 34.060 -10.737 -41.170 1.00 49.56 165 ASP A CA 1
ATOM 1270 C C . ASP A 1 165 ? 34.862 -9.907 -42.205 1.00 49.56 165 ASP A C 1
ATOM 1272 O O . ASP A 1 165 ? 35.728 -10.472 -42.872 1.00 49.56 165 ASP A O 1
ATOM 1276 N N . ASN A 1 166 ? 34.608 -8.593 -42.369 1.00 46.88 166 ASN A N 1
ATOM 1277 C CA . ASN A 1 166 ? 35.108 -7.823 -43.526 1.00 46.88 166 ASN A CA 1
ATOM 1278 C C . ASN A 1 166 ? 35.915 -6.538 -43.253 1.00 46.88 166 ASN A C 1
ATOM 1280 O O . ASN A 1 166 ? 36.307 -5.872 -44.212 1.00 46.88 166 ASN A O 1
ATOM 1284 N N . SER A 1 167 ? 36.261 -6.214 -42.008 1.00 47.28 167 SER A N 1
ATOM 1285 C CA . SER A 1 167 ? 36.914 -4.934 -41.693 1.00 47.28 167 SER A CA 1
ATOM 1286 C C . SER A 1 167 ? 38.207 -5.153 -40.895 1.00 47.28 167 SER A C 1
ATOM 1288 O O . SER A 1 167 ? 38.163 -5.326 -39.685 1.00 47.28 167 SER A O 1
ATOM 1290 N N . GLN A 1 168 ? 39.358 -5.093 -41.583 1.00 39.94 168 GLN A N 1
ATOM 1291 C CA . GLN A 1 168 ? 40.752 -5.226 -41.097 1.00 39.94 168 GLN A CA 1
ATOM 1292 C C . GLN A 1 168 ? 41.341 -6.652 -41.036 1.00 39.94 168 GLN A C 1
ATOM 1294 O O . GLN A 1 168 ? 40.893 -7.546 -40.320 1.00 39.94 168 GLN A O 1
ATOM 1299 N N . PHE A 1 169 ? 42.454 -6.842 -41.755 1.00 38.22 169 PHE A N 1
ATOM 1300 C CA . PHE A 1 169 ? 43.335 -7.994 -41.581 1.00 38.22 169 PHE A CA 1
ATOM 1301 C C . PHE A 1 169 ? 43.927 -7.948 -40.161 1.00 38.22 169 PHE A C 1
ATOM 1303 O O . PHE A 1 169 ? 44.738 -7.075 -39.875 1.00 38.22 169 PHE A O 1
ATOM 1310 N N . GLN A 1 170 ? 43.563 -8.932 -39.328 1.00 42.69 170 GLN A N 1
ATOM 1311 C CA . GLN A 1 170 ? 44.208 -9.365 -38.068 1.00 42.69 170 GLN A CA 1
ATOM 1312 C C . GLN A 1 170 ? 43.465 -9.190 -36.732 1.00 42.69 170 GLN A C 1
ATOM 1314 O O . GLN A 1 170 ? 44.012 -9.638 -35.726 1.00 42.69 170 GLN A O 1
ATOM 1319 N N . GLN A 1 171 ? 42.214 -8.724 -36.665 1.00 43.72 171 GLN A N 1
ATOM 1320 C CA . GLN A 1 171 ? 41.417 -8.902 -35.437 1.00 43.72 171 GLN A CA 1
ATOM 1321 C C . GLN A 1 171 ? 39.981 -9.334 -35.745 1.00 43.72 171 GLN A C 1
ATOM 1323 O O . GLN A 1 171 ? 39.315 -8.750 -36.584 1.00 43.72 171 GLN A O 1
ATOM 1328 N N . GLN A 1 172 ? 39.533 -10.422 -35.106 1.00 48.81 172 GLN A N 1
ATOM 1329 C CA . GLN A 1 172 ? 38.317 -11.159 -35.491 1.00 48.81 172 GLN A CA 1
ATOM 1330 C C . GLN A 1 172 ? 37.093 -10.907 -34.596 1.00 48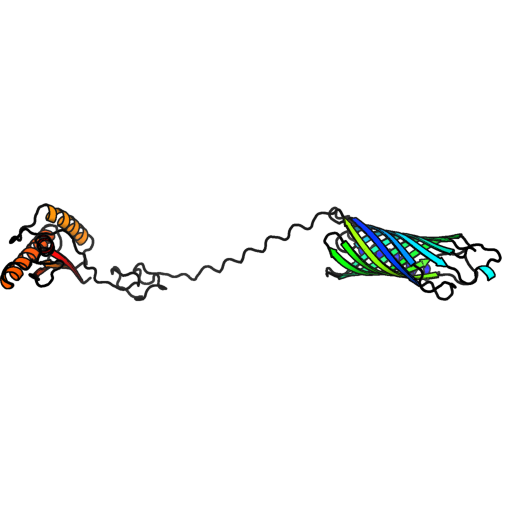.81 172 GLN A C 1
ATOM 1332 O O . GLN A 1 172 ? 36.101 -11.621 -34.748 1.00 48.81 172 GLN A O 1
ATOM 1337 N N . ARG A 1 173 ? 37.164 -9.988 -33.619 1.00 51.56 173 ARG A N 1
ATOM 1338 C CA . ARG A 1 173 ? 36.057 -9.651 -32.699 1.00 51.56 173 ARG A CA 1
ATOM 1339 C C . ARG A 1 173 ? 36.270 -8.279 -32.085 1.00 51.56 173 ARG A C 1
ATOM 1341 O O . ARG A 1 173 ? 37.330 -8.060 -31.506 1.00 51.56 173 ARG A O 1
ATOM 1348 N N . TYR A 1 174 ? 35.243 -7.439 -32.096 1.00 59.12 174 TYR A N 1
ATOM 1349 C CA . TYR A 1 174 ? 35.210 -6.250 -31.257 1.00 59.12 174 TYR A CA 1
ATOM 1350 C C . TYR A 1 174 ? 34.249 -6.459 -30.091 1.00 59.12 174 TYR A C 1
ATOM 1352 O O . TYR A 1 174 ? 33.192 -7.080 -30.233 1.00 59.12 174 TYR A O 1
ATOM 1360 N N . ASN A 1 175 ? 34.670 -6.004 -28.914 1.00 69.06 175 ASN A N 1
ATOM 1361 C CA . ASN A 1 175 ? 33.936 -6.151 -27.671 1.00 69.06 175 ASN A CA 1
ATOM 1362 C C . ASN A 1 175 ? 33.770 -4.771 -27.045 1.00 69.06 175 ASN A C 1
ATOM 1364 O O . ASN A 1 175 ? 34.756 -4.140 -26.673 1.00 69.06 175 ASN A O 1
ATOM 1368 N N . ASP A 1 176 ? 32.529 -4.330 -26.907 1.00 76.00 176 ASP A N 1
ATOM 1369 C CA . ASP A 1 176 ? 32.204 -3.004 -26.404 1.00 76.00 176 ASP A CA 1
ATOM 1370 C C . ASP A 1 176 ? 31.544 -3.142 -25.026 1.00 76.00 176 ASP A C 1
ATOM 1372 O O . ASP A 1 176 ? 30.545 -3.855 -24.870 1.00 76.00 176 ASP A O 1
ATOM 1376 N N . LEU A 1 177 ? 32.103 -2.470 -24.012 1.00 84.00 177 LEU A N 1
ATOM 1377 C CA . LEU A 1 177 ? 31.489 -2.378 -22.687 1.00 84.00 177 LEU A CA 1
ATOM 1378 C C . LEU A 1 177 ? 30.687 -1.083 -22.589 1.00 84.00 177 LEU A C 1
ATOM 1380 O O . LEU A 1 177 ? 31.243 0.013 -22.571 1.00 84.00 177 LEU A O 1
ATOM 1384 N N . ILE A 1 178 ? 29.377 -1.217 -22.452 1.00 88.25 178 ILE A N 1
ATOM 1385 C CA . ILE A 1 178 ? 28.438 -0.108 -22.317 1.00 88.25 178 ILE A CA 1
ATOM 1386 C C . ILE A 1 178 ? 28.035 0.008 -20.854 1.00 88.25 178 ILE A C 1
ATOM 1388 O O . ILE A 1 178 ? 27.533 -0.951 -20.265 1.00 88.25 178 ILE A O 1
ATOM 1392 N N . LEU A 1 179 ? 28.234 1.187 -20.273 1.00 90.62 179 LEU A N 1
ATOM 1393 C CA . LEU A 1 179 ? 27.740 1.533 -18.946 1.00 90.62 179 LEU A CA 1
ATOM 1394 C C . LEU A 1 179 ? 26.646 2.577 -19.102 1.00 90.62 179 LEU A C 1
ATOM 1396 O O . LEU A 1 179 ? 26.901 3.664 -19.621 1.00 90.62 179 LEU A O 1
ATOM 1400 N N . SER A 1 180 ? 25.437 2.262 -18.651 1.00 93.56 180 SER A N 1
ATOM 1401 C CA . SER A 1 180 ? 24.287 3.140 -18.826 1.00 93.56 180 SER A CA 1
ATOM 1402 C C . SER A 1 180 ? 23.441 3.278 -17.574 1.00 93.56 180 SER A C 1
ATOM 1404 O O . SER A 1 180 ? 23.367 2.396 -16.713 1.00 93.56 180 SER A O 1
ATOM 1406 N N . VAL A 1 181 ? 22.757 4.413 -17.515 1.00 95.94 181 VAL A N 1
ATOM 1407 C CA . VAL A 1 181 ? 21.635 4.657 -16.619 1.00 95.94 181 VAL A CA 1
ATOM 1408 C C . VAL A 1 181 ? 20.434 5.081 -17.453 1.00 95.94 181 VAL A C 1
ATOM 1410 O O . VAL A 1 181 ? 20.566 5.707 -18.506 1.00 95.94 181 VAL A O 1
ATOM 1413 N N . GLY A 1 182 ? 19.240 4.716 -17.011 1.00 94.88 182 GLY A N 1
ATOM 1414 C CA . GLY A 1 182 ? 18.032 4.996 -17.763 1.00 94.88 182 GLY A CA 1
ATOM 1415 C C . GLY A 1 182 ? 16.786 5.063 -16.911 1.00 94.88 182 GLY A C 1
ATOM 1416 O O . GLY A 1 182 ? 16.749 4.571 -15.782 1.00 94.88 182 GLY A O 1
ATOM 1417 N N . LEU A 1 183 ? 15.763 5.671 -17.497 1.00 96.88 183 LEU A N 1
ATOM 1418 C CA . LEU A 1 183 ? 14.416 5.748 -16.961 1.00 96.88 183 LEU A CA 1
ATOM 1419 C C . LEU A 1 183 ? 13.476 4.966 -17.867 1.00 96.88 183 LEU A C 1
ATOM 1421 O O . LEU A 1 183 ? 13.575 5.032 -19.095 1.00 96.88 183 LEU A O 1
ATOM 1425 N N . ASN A 1 184 ? 12.543 4.267 -17.242 1.00 94.44 184 ASN A N 1
ATOM 1426 C CA . ASN A 1 184 ? 11.457 3.583 -17.908 1.00 94.44 184 ASN A CA 1
ATOM 1427 C C . ASN A 1 184 ? 10.141 4.205 -17.446 1.00 94.44 184 ASN A C 1
ATOM 1429 O O . ASN A 1 184 ? 9.964 4.487 -16.259 1.00 94.44 184 ASN A O 1
ATOM 1433 N N . PHE A 1 185 ? 9.241 4.415 -18.397 1.00 94.38 185 PHE A N 1
ATOM 1434 C CA . PHE A 1 185 ? 7.865 4.810 -18.164 1.00 94.38 185 PHE A CA 1
ATOM 1435 C C . PHE A 1 185 ? 6.953 3.616 -18.439 1.00 94.38 185 PHE A C 1
ATOM 1437 O O . PHE A 1 185 ? 6.853 3.176 -19.587 1.00 94.38 185 PHE A O 1
ATOM 1444 N N . ASP A 1 186 ? 6.306 3.115 -17.391 1.00 91.44 186 ASP A N 1
ATOM 1445 C CA . ASP A 1 186 ? 5.441 1.938 -17.407 1.00 91.44 186 ASP A CA 1
ATOM 1446 C C . ASP A 1 186 ? 3.972 2.372 -17.572 1.00 91.44 186 ASP A C 1
ATOM 1448 O O . ASP A 1 186 ? 3.447 3.182 -16.797 1.00 91.44 186 ASP A O 1
ATOM 1452 N N . PHE A 1 187 ? 3.289 1.840 -18.586 1.00 89.19 187 PHE A N 1
ATOM 1453 C CA . PHE A 1 187 ? 1.914 2.194 -18.936 1.00 89.19 187 PHE A CA 1
ATOM 1454 C C . PHE A 1 187 ? 1.104 0.997 -19.438 1.00 89.19 187 PHE A C 1
ATOM 1456 O O . PHE A 1 187 ? 1.626 0.012 -19.962 1.00 89.19 187 PHE A O 1
ATOM 1463 N N . GLY A 1 188 ? -0.218 1.095 -19.294 1.00 82.19 188 GLY A N 1
ATOM 1464 C CA . GLY A 1 188 ? -1.093 -0.062 -19.460 1.00 82.19 188 GLY A CA 1
ATOM 1465 C C . GLY A 1 188 ? -0.872 -1.101 -18.355 1.00 82.19 188 GLY A C 1
ATOM 1466 O O . GLY A 1 188 ? -0.180 -0.844 -17.373 1.00 82.19 188 GLY A O 1
ATOM 1467 N N . GLY A 1 189 ? -1.479 -2.275 -18.516 1.00 74.50 189 GLY A N 1
ATOM 1468 C CA . GLY A 1 189 ? -1.594 -3.253 -17.433 1.00 74.50 189 GLY A CA 1
ATOM 1469 C C . GLY A 1 189 ? -2.720 -2.900 -16.458 1.00 74.50 189 GLY A C 1
ATOM 1470 O O . GLY A 1 189 ? -3.228 -1.775 -16.456 1.00 74.50 189 GLY A O 1
ATOM 1471 N N . LYS A 1 190 ? -3.172 -3.876 -15.666 1.00 72.12 190 LYS A N 1
ATOM 1472 C CA . LYS A 1 190 ? -4.174 -3.601 -14.631 1.00 72.12 190 LYS A CA 1
ATOM 1473 C C . LYS A 1 190 ? -3.492 -2.938 -13.449 1.00 72.12 190 LYS A C 1
ATOM 1475 O O . LYS A 1 190 ? -2.418 -3.356 -13.021 1.00 72.12 190 LYS A O 1
ATOM 1480 N N . ASP A 1 191 ? -4.152 -1.926 -12.902 1.00 66.56 191 ASP A N 1
ATOM 1481 C CA . ASP A 1 191 ? -3.748 -1.370 -11.622 1.00 66.56 191 ASP A CA 1
ATOM 1482 C C . ASP A 1 191 ? -3.687 -2.487 -10.584 1.00 66.56 191 ASP A C 1
ATOM 1484 O O . ASP A 1 191 ? -4.575 -3.345 -10.530 1.00 66.56 191 ASP A O 1
ATOM 1488 N N . ALA A 1 192 ? -2.635 -2.467 -9.759 1.00 62.59 192 ALA A N 1
ATOM 1489 C CA . ALA A 1 192 ? -2.599 -3.311 -8.578 1.00 62.59 192 ALA A CA 1
ATOM 1490 C C . ALA A 1 192 ? -3.930 -3.112 -7.834 1.00 62.59 192 ALA A C 1
ATOM 1492 O O . ALA A 1 192 ? -4.328 -1.953 -7.642 1.00 62.59 192 ALA A O 1
ATOM 1493 N N . PRO A 1 193 ? -4.631 -4.198 -7.453 1.00 61.44 193 PRO A N 1
ATOM 1494 C CA . PRO A 1 193 ? -5.843 -4.077 -6.665 1.00 61.44 193 PRO A CA 1
ATOM 1495 C C . PRO A 1 193 ? -5.563 -3.132 -5.497 1.00 61.44 193 PRO A C 1
ATOM 1497 O O . PRO A 1 193 ? -4.469 -3.217 -4.919 1.00 61.44 193 PRO A O 1
ATOM 1500 N N . PRO A 1 194 ? -6.492 -2.216 -5.162 1.00 64.81 194 PRO A N 1
ATOM 1501 C CA . PRO A 1 194 ? -6.315 -1.386 -3.984 1.00 64.81 194 PRO A CA 1
ATOM 1502 C C . PRO A 1 194 ? -5.947 -2.304 -2.813 1.00 64.81 194 PRO A C 1
ATOM 1504 O O . PRO A 1 194 ? -6.526 -3.395 -2.710 1.00 64.81 194 PRO A O 1
ATOM 1507 N N . PRO A 1 195 ? -4.951 -1.924 -1.987 1.00 68.94 195 PRO A N 1
ATOM 1508 C CA . PRO A 1 195 ? -4.555 -2.754 -0.864 1.00 68.94 195 PRO A CA 1
ATOM 1509 C C . PRO A 1 195 ? -5.819 -3.118 -0.080 1.00 68.94 195 PRO A C 1
ATOM 1511 O O . PRO A 1 195 ? -6.673 -2.239 0.104 1.00 68.94 195 PRO A O 1
ATOM 1514 N N . PRO A 1 196 ? -5.986 -4.393 0.325 1.00 71.62 196 PRO A N 1
ATOM 1515 C CA . PRO A 1 196 ? -7.136 -4.771 1.125 1.00 71.62 196 PRO A CA 1
ATOM 1516 C C . PRO A 1 196 ? -7.222 -3.805 2.311 1.00 71.62 196 PRO A C 1
ATOM 1518 O O . PRO A 1 196 ? -6.170 -3.419 2.842 1.00 71.62 196 PRO A O 1
ATOM 1521 N N . PRO A 1 197 ? -8.437 -3.374 2.705 1.00 76.69 197 PRO A N 1
ATOM 1522 C CA . PRO A 1 197 ? -8.607 -2.552 3.891 1.00 76.69 197 PRO A CA 1
ATOM 1523 C C . PRO A 1 197 ? -7.778 -3.156 5.027 1.00 76.69 197 PRO A C 1
ATOM 1525 O O . PRO A 1 197 ? -7.747 -4.390 5.126 1.00 76.69 197 PRO A O 1
ATOM 1528 N N . PRO A 1 198 ? -7.091 -2.338 5.851 1.00 73.94 198 PRO A N 1
ATOM 1529 C CA . PRO A 1 198 ? -6.413 -2.845 7.034 1.00 73.94 198 PRO A CA 1
ATOM 1530 C C . PRO A 1 198 ? -7.358 -3.817 7.728 1.00 73.94 198 PRO A C 1
ATOM 1532 O O . PRO A 1 198 ? -8.522 -3.465 7.944 1.00 73.94 198 PRO A O 1
ATOM 1535 N N . ALA A 1 199 ? -6.895 -5.047 7.978 1.00 66.62 199 ALA A N 1
ATOM 1536 C CA . ALA A 1 199 ? -7.711 -6.034 8.665 1.00 66.62 199 ALA A CA 1
ATOM 1537 C C . ALA A 1 199 ? -8.291 -5.350 9.904 1.00 66.62 199 ALA A C 1
ATOM 1539 O O . ALA A 1 199 ? -7.538 -4.743 10.673 1.00 66.62 199 ALA A O 1
ATOM 1540 N N . ALA A 1 200 ? -9.621 -5.366 10.034 1.00 69.69 200 ALA A N 1
ATOM 1541 C CA . ALA A 1 200 ? -10.268 -4.817 11.212 1.00 69.69 200 ALA A CA 1
ATOM 1542 C C . ALA A 1 200 ? -9.552 -5.396 12.445 1.00 69.69 200 ALA A C 1
ATOM 1544 O O . ALA A 1 200 ? -9.228 -6.592 12.422 1.00 69.69 200 ALA A O 1
ATOM 1545 N N . PRO A 1 201 ? -9.244 -4.579 13.472 1.00 70.25 201 PRO A N 1
ATOM 1546 C CA . PRO A 1 201 ? -8.635 -5.089 14.688 1.00 70.25 201 PRO A CA 1
ATOM 1547 C C . PRO A 1 201 ? -9.419 -6.321 15.127 1.00 70.25 201 PRO A C 1
ATOM 1549 O O . PRO A 1 201 ? -10.648 -6.263 15.210 1.00 70.25 201 PRO A O 1
ATOM 1552 N N . VAL A 1 202 ? -8.719 -7.442 15.324 1.00 67.88 202 VAL A N 1
ATOM 1553 C CA . VAL A 1 202 ? -9.333 -8.673 15.827 1.00 67.88 202 VAL A CA 1
ATOM 1554 C C . VAL A 1 202 ? -10.099 -8.276 17.080 1.00 67.88 202 VAL A C 1
ATOM 1556 O O . VAL A 1 202 ? -9.503 -7.712 18.001 1.00 67.88 202 VAL A O 1
ATOM 1559 N N . ALA A 1 203 ? -11.419 -8.480 17.073 1.00 70.12 203 ALA A N 1
ATOM 1560 C CA . ALA A 1 203 ? -12.237 -8.173 18.233 1.00 70.12 203 ALA A CA 1
ATOM 1561 C C . ALA A 1 203 ? -11.600 -8.866 19.449 1.00 70.12 203 ALA A C 1
ATOM 1563 O O . ALA A 1 203 ? -11.212 -10.036 19.327 1.00 70.12 203 ALA A O 1
ATOM 1564 N N . PRO A 1 204 ? -11.422 -8.165 20.584 1.00 73.75 204 PRO A N 1
ATOM 1565 C CA . PRO A 1 204 ? -10.878 -8.795 21.774 1.00 73.75 204 PRO A CA 1
ATOM 1566 C C . PRO A 1 204 ? -11.705 -10.047 22.105 1.00 73.75 204 PRO A C 1
ATOM 1568 O O . PRO A 1 204 ? -12.912 -10.065 21.833 1.00 73.75 204 PRO A O 1
ATOM 1571 N N . PRO A 1 205 ? -11.069 -11.106 22.641 1.00 77.44 205 PRO A N 1
ATOM 1572 C CA . PRO A 1 205 ? -11.793 -12.302 23.044 1.00 77.44 205 PRO A CA 1
ATOM 1573 C C . PRO A 1 205 ? -12.953 -11.911 23.970 1.00 77.44 205 PRO A C 1
ATOM 1575 O O . PRO A 1 205 ? -12.814 -10.946 24.731 1.00 77.44 205 PRO A O 1
ATOM 1578 N N . PRO A 1 206 ? -14.095 -12.620 23.897 1.00 76.00 206 PRO A N 1
ATOM 1579 C CA . PRO A 1 206 ? -15.215 -12.330 24.776 1.00 76.00 206 PRO A CA 1
ATOM 1580 C C . PRO A 1 206 ? -14.730 -12.368 26.233 1.00 76.00 206 PRO A C 1
ATOM 1582 O O . PRO A 1 206 ? -13.941 -13.258 26.577 1.00 76.00 206 PRO A O 1
ATOM 1585 N N . PRO A 1 207 ? -15.143 -11.400 27.073 1.00 72.56 207 PRO A N 1
ATOM 1586 C CA . PRO A 1 207 ? -14.781 -11.405 28.481 1.00 72.56 207 PRO A CA 1
ATOM 1587 C C . PRO A 1 207 ? -15.208 -12.733 29.127 1.00 72.56 207 PRO A C 1
ATOM 1589 O O . PRO A 1 207 ? -16.174 -13.356 28.666 1.00 72.56 207 PRO A O 1
ATOM 1592 N N . PRO A 1 208 ? -14.475 -13.201 30.154 1.00 79.06 208 PRO A N 1
ATOM 1593 C CA . PRO A 1 208 ? -14.825 -14.427 30.854 1.00 79.06 208 PRO A CA 1
ATOM 1594 C C . PRO A 1 208 ? -16.275 -14.358 31.364 1.00 79.06 208 PRO A C 1
ATOM 1596 O O . PRO A 1 208 ? -16.767 -13.268 31.662 1.00 79.06 208 PRO A O 1
ATOM 1599 N N . PRO A 1 209 ? -16.976 -15.502 31.462 1.00 81.44 209 PRO A N 1
ATOM 1600 C CA . PRO A 1 209 ? -18.310 -15.528 32.040 1.00 81.44 209 PRO A CA 1
ATOM 1601 C C . PRO A 1 209 ? -18.260 -14.955 33.456 1.00 81.44 209 PRO A C 1
ATOM 1603 O O . PRO A 1 209 ? -17.482 -15.430 34.283 1.00 81.44 209 PRO A O 1
ATOM 1606 N N . ASN A 1 210 ? -19.103 -13.964 33.723 1.00 86.44 210 ASN A N 1
ATOM 1607 C CA . ASN A 1 210 ? -19.332 -13.415 35.051 1.00 86.44 210 ASN A CA 1
ATOM 1608 C C . ASN A 1 210 ? -20.704 -13.918 35.531 1.00 86.44 210 ASN A C 1
ATOM 1610 O O . ASN A 1 210 ? -21.711 -13.274 35.236 1.00 86.44 210 ASN A O 1
ATOM 1614 N N . PRO A 1 211 ? -20.780 -15.125 36.125 1.00 89.19 211 PRO A N 1
ATOM 1615 C CA . PRO A 1 211 ? -22.036 -15.660 36.634 1.00 89.19 211 PRO A CA 1
ATOM 1616 C C . PRO A 1 211 ? -22.486 -14.907 37.893 1.00 89.19 211 PRO A C 1
ATOM 1618 O O . PRO A 1 211 ? -21.708 -14.193 38.516 1.00 89.19 211 PRO A O 1
ATOM 1621 N N . ASP A 1 212 ? -23.739 -15.105 38.267 1.00 88.31 212 ASP A N 1
ATOM 1622 C CA . ASP A 1 212 ? -24.290 -14.798 39.588 1.00 88.31 212 ASP A CA 1
ATOM 1623 C C . ASP A 1 212 ? -24.328 -16.138 40.351 1.00 88.31 212 ASP A C 1
ATOM 1625 O O . ASP A 1 212 ? -24.970 -17.087 39.885 1.00 88.31 212 ASP A O 1
ATOM 1629 N N . LEU A 1 213 ? -23.509 -16.282 41.402 1.00 90.12 213 LEU A N 1
ATOM 1630 C CA . LEU A 1 213 ? -23.310 -17.566 42.092 1.00 90.12 213 LEU A CA 1
ATOM 1631 C C . LEU A 1 213 ? -24.363 -17.857 43.161 1.00 90.12 213 LEU A C 1
ATOM 1633 O O . LEU A 1 213 ? -24.683 -19.033 43.360 1.00 90.12 213 LEU A O 1
ATOM 1637 N N . ASP A 1 214 ? -24.868 -16.839 43.852 1.00 86.69 214 ASP A N 1
ATOM 1638 C CA . ASP A 1 214 ? -25.847 -16.988 44.932 1.00 86.69 214 ASP A CA 1
ATOM 1639 C C . ASP A 1 214 ? -27.285 -16.643 44.499 1.00 86.69 214 ASP A C 1
ATOM 1641 O O . ASP A 1 214 ? -28.244 -16.993 45.195 1.00 86.69 214 ASP A O 1
ATOM 1645 N N . GLY A 1 215 ? -27.451 -16.121 43.282 1.00 86.56 215 GLY A N 1
ATOM 1646 C CA . GLY A 1 215 ? -28.731 -15.928 42.613 1.00 86.56 215 GLY A CA 1
ATOM 1647 C C . GLY A 1 215 ? -29.501 -14.719 43.130 1.00 86.56 215 GLY A C 1
ATOM 1648 O O . GLY A 1 215 ? -30.736 -14.719 43.054 1.00 86.56 215 GLY A O 1
ATOM 1649 N N . ASP A 1 216 ? -28.808 -13.735 43.699 1.00 82.62 216 ASP A N 1
ATOM 1650 C CA . ASP A 1 216 ? -29.412 -12.537 44.277 1.00 82.62 216 ASP A CA 1
ATOM 1651 C C . ASP A 1 216 ? -29.729 -11.443 43.231 1.00 82.62 216 ASP A C 1
ATOM 1653 O O . ASP A 1 216 ? -30.468 -10.494 43.516 1.00 82.62 216 ASP A O 1
ATOM 1657 N N . GLY A 1 217 ? -29.266 -11.624 41.986 1.00 85.50 217 GLY A N 1
ATOM 1658 C CA . GLY A 1 217 ? -29.446 -10.697 40.872 1.00 85.50 217 GLY A CA 1
ATOM 1659 C C . GLY A 1 217 ? -28.253 -9.772 40.610 1.00 85.50 217 GLY A C 1
ATOM 1660 O O . GLY A 1 217 ? -28.323 -8.957 39.679 1.00 85.50 217 GLY A O 1
ATOM 1661 N N . VAL A 1 218 ? -27.162 -9.890 41.372 1.00 88.50 218 VAL A N 1
ATOM 1662 C CA . VAL A 1 218 ? -25.909 -9.150 41.205 1.00 88.50 218 VAL A CA 1
ATOM 1663 C C . VAL A 1 218 ? -24.810 -10.104 40.725 1.00 88.50 218 VAL A C 1
ATOM 1665 O O . VAL A 1 218 ? -24.555 -11.159 41.281 1.00 88.50 218 VAL A O 1
ATOM 1668 N N . LEU A 1 219 ? -24.138 -9.754 39.623 1.00 91.00 219 LEU A N 1
ATOM 1669 C CA . LEU A 1 219 ? -23.052 -10.591 39.095 1.00 91.00 219 LEU A CA 1
ATOM 1670 C C . LEU A 1 219 ? -21.827 -10.540 40.020 1.00 91.00 219 LEU A C 1
ATOM 1672 O O . LEU A 1 219 ? -21.486 -9.458 40.498 1.00 91.00 219 LEU A O 1
ATOM 1676 N N . ASN A 1 220 ? -21.084 -11.644 40.147 1.00 88.81 220 ASN A N 1
ATOM 1677 C CA . ASN A 1 220 ? -19.968 -11.780 41.099 1.00 88.81 220 ASN A CA 1
ATOM 1678 C C . ASN A 1 220 ? -18.914 -10.661 41.035 1.00 88.81 220 ASN A C 1
ATOM 1680 O O . ASN A 1 220 ? -18.346 -10.286 42.053 1.00 88.81 220 ASN A O 1
ATOM 1684 N N . GLU A 1 221 ? -18.601 -10.120 39.850 1.00 90.19 221 GLU A N 1
ATOM 1685 C CA . GLU A 1 221 ? -17.630 -9.007 39.744 1.00 90.19 221 GLU A CA 1
ATOM 1686 C C . GLU A 1 221 ? -18.094 -7.722 40.452 1.00 90.19 221 GLU A C 1
ATOM 1688 O O . GLU A 1 221 ? -17.282 -6.837 40.724 1.00 90.19 221 GLU A O 1
ATOM 1693 N N . ARG A 1 222 ? -19.399 -7.591 40.695 1.00 87.00 222 ARG A N 1
ATOM 1694 C CA . ARG A 1 222 ? -20.045 -6.435 41.323 1.00 87.00 222 ARG A CA 1
ATOM 1695 C C . ARG A 1 222 ? -20.660 -6.752 42.684 1.00 87.00 222 ARG A C 1
ATOM 1697 O O . ARG A 1 222 ? -21.129 -5.826 43.338 1.00 87.00 222 ARG A O 1
ATOM 1704 N N . ASP A 1 223 ? -20.642 -8.013 43.082 1.00 90.31 223 ASP A N 1
ATOM 1705 C CA . ASP A 1 223 ? -21.220 -8.490 44.323 1.00 90.31 223 ASP A CA 1
ATOM 1706 C C . ASP A 1 223 ? -20.178 -8.438 45.453 1.00 90.31 223 ASP A C 1
ATOM 1708 O O . ASP A 1 223 ? -19.121 -9.076 45.413 1.00 90.31 223 ASP A O 1
ATOM 1712 N N . LYS A 1 224 ? -20.455 -7.609 46.459 1.00 90.94 224 LYS A N 1
ATOM 1713 C CA . LYS A 1 224 ? -19.633 -7.456 47.665 1.00 90.94 224 LYS A CA 1
ATOM 1714 C C . LYS A 1 224 ? -20.020 -8.455 48.756 1.00 90.94 224 LYS A C 1
ATOM 1716 O O . LYS A 1 224 ? -19.258 -8.618 49.713 1.00 90.94 224 LYS A O 1
ATOM 1721 N N . CYS A 1 225 ? -21.166 -9.109 48.619 1.00 89.31 225 CYS A N 1
ATOM 1722 C CA . CYS A 1 225 ? -21.773 -10.016 49.574 1.00 89.31 225 CYS A CA 1
ATOM 1723 C C . CYS A 1 225 ? -22.092 -11.378 48.908 1.00 89.31 225 CYS A C 1
ATOM 1725 O O . CYS A 1 225 ? -23.243 -11.782 48.883 1.00 89.31 225 CYS A O 1
ATOM 1727 N N . PRO A 1 226 ? -21.070 -12.166 48.508 1.00 85.56 226 PRO A N 1
ATOM 1728 C CA . PRO A 1 226 ? -21.186 -13.333 47.608 1.00 85.56 226 PRO A CA 1
ATOM 1729 C C . PRO A 1 226 ? -21.866 -14.589 48.180 1.00 85.56 226 PRO A C 1
ATOM 1731 O O . PRO A 1 226 ? -21.626 -15.703 47.711 1.00 85.56 226 PRO A O 1
ATOM 1734 N N . ASN A 1 227 ? -22.594 -14.455 49.286 1.00 88.88 227 ASN A N 1
ATOM 1735 C CA . ASN A 1 227 ? -23.321 -15.543 49.940 1.00 88.88 227 ASN A CA 1
ATOM 1736 C C . ASN A 1 227 ? -24.616 -15.014 50.565 1.00 88.88 227 ASN A C 1
ATOM 1738 O O . ASN A 1 227 ? -24.941 -15.326 51.720 1.00 88.88 227 ASN A O 1
ATOM 1742 N N . THR A 1 228 ? -25.330 -14.173 49.834 1.00 86.06 228 THR A N 1
ATOM 1743 C CA . THR A 1 228 ? -26.592 -13.623 50.297 1.00 86.06 228 THR A CA 1
ATOM 1744 C C . THR A 1 228 ? -27.649 -14.726 50.369 1.00 86.06 228 THR A C 1
ATOM 1746 O O . THR A 1 228 ? -27.658 -15.703 49.615 1.00 86.06 228 THR A O 1
ATOM 1749 N N . ARG A 1 229 ? -28.521 -14.657 51.384 1.00 80.44 229 ARG A N 1
ATOM 1750 C CA . ARG A 1 229 ? -29.513 -15.714 51.617 1.00 80.44 229 ARG A CA 1
ATOM 1751 C C . ARG A 1 229 ? -30.475 -15.799 50.425 1.00 80.44 229 ARG A C 1
ATOM 1753 O O . ARG A 1 229 ? -30.970 -14.760 49.985 1.00 80.44 229 ARG A O 1
ATOM 1760 N N . PRO A 1 230 ? -30.859 -17.010 49.978 1.00 77.19 230 PRO A N 1
ATOM 1761 C CA . PRO A 1 230 ? -31.812 -17.166 48.884 1.00 77.19 230 PRO A CA 1
ATOM 1762 C C . PRO A 1 230 ? -33.124 -16.412 49.142 1.00 77.19 230 PRO A C 1
ATOM 1764 O O . PRO A 1 230 ? -33.851 -16.705 50.096 1.00 77.19 230 PRO A O 1
ATOM 1767 N N . GLY A 1 231 ? -33.433 -15.448 48.272 1.00 73.31 231 GLY A N 1
ATOM 1768 C CA . GLY A 1 231 ? -34.629 -14.607 48.366 1.00 73.31 231 GLY A CA 1
ATOM 1769 C C . GLY A 1 231 ? -34.509 -13.392 49.294 1.00 73.31 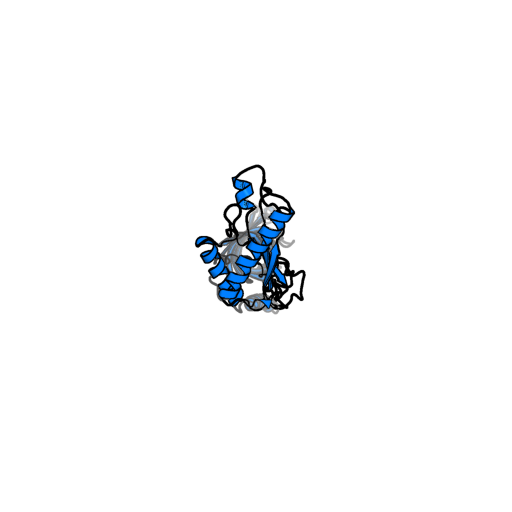231 GLY A C 1
ATOM 1770 O O . GLY A 1 231 ? -35.538 -12.783 49.607 1.00 73.31 231 GLY A O 1
ATOM 1771 N N . ALA A 1 232 ? -33.309 -13.030 49.751 1.00 74.38 232 ALA A N 1
ATOM 1772 C CA . ALA A 1 232 ? -33.056 -11.736 50.382 1.00 74.38 232 ALA A CA 1
ATOM 1773 C C . ALA A 1 232 ? -33.262 -10.585 49.378 1.00 74.38 232 ALA A C 1
ATOM 1775 O O . ALA A 1 232 ? -33.160 -10.769 48.167 1.00 74.38 232 ALA A O 1
ATOM 1776 N N . VAL A 1 233 ? -33.623 -9.402 49.881 1.00 72.50 233 VAL A N 1
ATOM 1777 C CA . VAL A 1 233 ? -33.605 -8.180 49.064 1.00 72.50 233 VAL A CA 1
ATOM 1778 C C . VAL A 1 233 ? -32.212 -7.598 49.196 1.00 72.50 233 VAL A C 1
ATOM 1780 O O . VAL A 1 233 ? -31.795 -7.279 50.309 1.00 72.50 233 VAL A O 1
ATOM 1783 N N . VAL A 1 234 ? -31.517 -7.482 48.072 1.00 80.38 234 VAL A N 1
ATOM 1784 C CA . VAL A 1 234 ? -30.156 -6.957 48.017 1.00 80.38 234 VAL A CA 1
ATOM 1785 C C . VAL A 1 234 ? -30.128 -5.562 47.416 1.00 80.38 234 VAL A C 1
ATOM 1787 O O . VAL A 1 234 ? -31.012 -5.181 46.643 1.00 80.38 234 VAL A O 1
ATOM 1790 N N . ASP A 1 235 ? -29.138 -4.774 47.813 1.00 78.75 235 ASP A N 1
ATOM 1791 C CA . ASP A 1 235 ? -28.833 -3.500 47.177 1.00 78.75 235 ASP A CA 1
ATOM 1792 C C . ASP A 1 235 ? -28.050 -3.685 45.861 1.00 78.75 235 ASP A C 1
ATOM 1794 O O . ASP A 1 235 ? -27.917 -4.779 45.316 1.00 78.75 235 ASP A O 1
ATOM 1798 N N . LEU A 1 236 ? -27.537 -2.582 45.307 1.00 82.69 236 LEU A N 1
ATOM 1799 C CA . LEU A 1 236 ? -26.751 -2.598 44.066 1.00 82.69 236 LEU A CA 1
ATOM 1800 C C . LEU A 1 236 ? -25.375 -3.273 44.202 1.00 82.69 236 LEU A C 1
ATOM 1802 O O . LEU A 1 236 ? -24.711 -3.464 43.176 1.00 82.69 236 LEU A O 1
ATOM 1806 N N . ASP A 1 237 ? -24.960 -3.566 45.434 1.00 85.69 237 ASP A N 1
ATOM 1807 C CA . ASP A 1 237 ? -23.706 -4.214 45.798 1.00 85.69 237 ASP A CA 1
ATOM 1808 C C . ASP A 1 237 ? -23.910 -5.695 46.188 1.00 85.69 237 ASP A C 1
ATOM 1810 O O . ASP A 1 237 ? -22.946 -6.328 46.610 1.00 85.69 237 ASP A O 1
ATOM 1814 N N . GLY A 1 238 ? -25.123 -6.251 46.057 1.00 85.00 238 GLY A N 1
ATOM 1815 C CA . GLY A 1 238 ? -25.432 -7.644 46.427 1.00 85.00 238 GLY A CA 1
ATOM 1816 C C . GLY A 1 238 ? -25.622 -7.847 47.932 1.00 85.00 238 GLY A C 1
ATOM 1817 O O . GLY A 1 2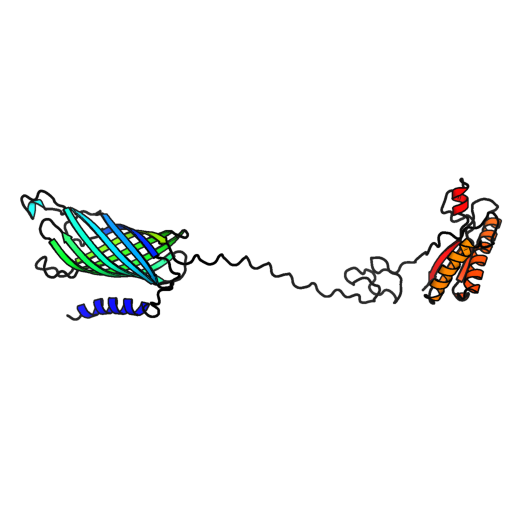38 ? -25.776 -8.961 48.418 1.00 85.00 238 GLY A O 1
ATOM 1818 N N . CYS A 1 239 ? -25.629 -6.771 48.722 1.00 85.25 239 CYS A N 1
ATOM 1819 C CA . CYS A 1 239 ? -25.717 -6.871 50.172 1.00 85.25 239 CYS A CA 1
ATOM 1820 C C . CYS A 1 239 ? -27.165 -6.779 50.661 1.00 85.25 239 CYS A C 1
ATOM 1822 O O . CYS A 1 239 ? -27.941 -5.928 50.225 1.00 85.25 239 CYS A O 1
ATOM 1824 N N . GLU A 1 240 ? -27.526 -7.664 51.594 1.00 81.19 240 GLU A N 1
ATOM 1825 C CA . GLU A 1 240 ? -28.854 -7.719 52.212 1.00 81.19 240 GLU A CA 1
ATOM 1826 C C . GLU A 1 240 ? -29.203 -6.382 52.893 1.00 81.19 240 GLU A C 1
ATOM 1828 O O . GLU A 1 240 ? -28.471 -5.906 53.764 1.00 81.19 240 GLU A O 1
ATOM 1833 N N . VAL A 1 241 ? -30.340 -5.787 52.512 1.00 71.44 241 VAL A N 1
ATOM 1834 C CA . VAL A 1 241 ? -30.850 -4.538 53.099 1.00 71.44 241 VAL A CA 1
ATOM 1835 C C . VAL A 1 241 ? -32.169 -4.742 53.839 1.00 71.44 241 VAL A C 1
ATOM 1837 O O . VAL A 1 241 ? -33.076 -5.444 53.384 1.00 71.44 241 VAL A O 1
ATOM 1840 N N . GLU A 1 242 ? -32.306 -4.061 54.978 1.00 59.38 242 GLU A N 1
ATOM 1841 C CA . GLU A 1 242 ? -33.564 -3.958 55.718 1.00 59.38 242 GLU A CA 1
ATOM 1842 C C . GLU A 1 242 ? -34.534 -3.043 54.951 1.00 59.38 242 GLU A C 1
ATOM 1844 O O . GLU A 1 242 ? -34.440 -1.816 54.985 1.00 59.38 242 GLU A O 1
ATOM 1849 N N . ALA A 1 243 ? -35.467 -3.636 54.205 1.00 58.16 243 ALA A N 1
ATOM 1850 C CA . ALA A 1 243 ? -36.463 -2.881 53.451 1.00 58.16 243 ALA A CA 1
ATOM 1851 C C . ALA A 1 243 ? -37.558 -2.322 54.383 1.00 58.16 243 ALA A C 1
ATOM 1853 O O . ALA A 1 243 ? -38.493 -3.031 54.759 1.00 58.16 243 ALA A O 1
ATOM 1854 N N . VAL A 1 244 ? -37.495 -1.034 54.727 1.00 54.69 244 VAL A N 1
ATOM 1855 C CA . VAL A 1 244 ? -38.651 -0.308 55.277 1.00 54.69 244 VAL A CA 1
ATOM 1856 C C . VAL A 1 244 ? -39.589 0.012 54.112 1.00 54.69 244 VAL A C 1
ATOM 1858 O O . VAL A 1 244 ? -39.242 0.796 53.233 1.00 54.69 244 VAL A O 1
ATOM 1861 N N . ILE A 1 245 ? -40.768 -0.613 54.068 1.00 57.78 245 ILE A N 1
ATOM 1862 C CA . ILE A 1 245 ? -41.813 -0.219 53.118 1.00 57.78 245 ILE A CA 1
ATOM 1863 C C . ILE A 1 245 ? -42.676 0.823 53.823 1.00 57.78 245 ILE A C 1
ATOM 1865 O O . ILE A 1 245 ? -43.620 0.490 54.543 1.00 57.78 245 ILE A O 1
ATOM 1869 N N . GLU A 1 246 ? -42.362 2.098 53.611 1.00 55.34 246 GLU A N 1
ATOM 1870 C CA . GLU A 1 246 ? -43.283 3.177 53.953 1.00 55.34 246 GLU A CA 1
ATOM 1871 C C . GLU A 1 246 ? -44.526 3.041 53.066 1.00 55.34 246 GLU A C 1
ATOM 1873 O O . GLU A 1 246 ? -44.531 3.387 51.886 1.00 55.34 246 GLU A O 1
ATOM 1878 N N . LEU A 1 247 ? -45.601 2.482 53.622 1.00 60.44 247 LEU A N 1
ATOM 1879 C CA . LEU A 1 247 ? -46.919 2.635 53.026 1.00 60.44 247 LEU A CA 1
ATOM 1880 C C . LEU A 1 247 ? -47.377 4.072 53.276 1.00 60.44 247 LEU A C 1
ATOM 1882 O O . LEU A 1 247 ? -48.056 4.352 54.266 1.00 60.44 247 LEU A O 1
ATOM 1886 N N . GLU A 1 248 ? -46.991 4.986 52.391 1.00 58.34 248 GLU A N 1
ATOM 1887 C CA . GLU A 1 248 ? -47.550 6.335 52.372 1.00 58.34 248 GLU A CA 1
ATOM 1888 C C . GLU A 1 248 ? -49.088 6.253 52.298 1.00 58.34 248 GLU A C 1
ATOM 1890 O O . GLU A 1 248 ? -49.660 5.593 51.428 1.00 58.34 248 GLU A O 1
ATOM 1895 N N . GLY A 1 249 ? -49.779 6.923 53.229 1.00 61.53 249 GLY A N 1
ATOM 1896 C CA . GLY A 1 249 ? -51.218 7.189 53.110 1.00 61.53 249 GLY A CA 1
ATOM 1897 C C . GLY A 1 249 ? -52.145 6.610 54.182 1.00 61.53 249 GLY A C 1
ATOM 1898 O O . GLY A 1 249 ? -53.348 6.877 54.123 1.00 61.53 249 GLY A O 1
ATOM 1899 N N . ILE A 1 250 ? -51.660 5.884 55.199 1.00 71.06 250 ILE A N 1
ATOM 1900 C CA . ILE A 1 250 ? -52.514 5.491 56.340 1.00 71.06 250 ILE A CA 1
ATOM 1901 C C . ILE A 1 250 ? -52.541 6.623 57.375 1.00 71.06 250 ILE A C 1
ATOM 1903 O O . ILE A 1 250 ? -51.908 6.568 58.432 1.00 71.06 250 ILE A O 1
ATOM 1907 N N . HIS A 1 251 ? -53.305 7.665 57.055 1.00 76.81 251 HIS A N 1
ATOM 1908 C CA . HIS A 1 251 ? -53.528 8.805 57.939 1.00 76.81 251 HIS A CA 1
ATOM 1909 C C . HIS A 1 251 ? -54.779 8.626 58.798 1.00 76.81 251 HIS A C 1
ATOM 1911 O O . HIS A 1 251 ? -55.826 8.156 58.342 1.00 76.81 251 HIS A O 1
ATOM 1917 N N . PHE A 1 252 ? -54.688 9.076 60.047 1.00 74.75 252 PHE A N 1
ATOM 1918 C CA . PHE A 1 252 ? -55.816 9.100 60.974 1.00 74.75 252 PHE A CA 1
ATOM 1919 C C . PHE A 1 252 ? -56.299 10.530 61.223 1.00 74.75 252 PHE A C 1
ATOM 1921 O O . PHE A 1 252 ? -55.515 11.484 61.275 1.00 74.75 252 PHE A O 1
ATOM 1928 N N . ASP A 1 253 ? -57.609 10.672 61.442 1.00 72.25 253 ASP A N 1
ATOM 1929 C CA . ASP A 1 253 ? -58.159 11.908 61.999 1.00 72.25 253 ASP A CA 1
ATOM 1930 C C . ASP A 1 253 ? -57.529 12.204 63.365 1.00 72.25 253 ASP A C 1
ATOM 1932 O O . ASP A 1 253 ? -57.088 11.300 64.091 1.00 72.25 253 ASP A O 1
ATOM 1936 N N . PHE A 1 254 ? -57.541 13.487 63.730 1.00 71.12 254 PHE A N 1
ATOM 1937 C CA . PHE A 1 254 ? -57.169 13.923 65.067 1.00 71.12 254 PHE A CA 1
ATOM 1938 C C . PHE A 1 254 ? -57.937 13.113 66.119 1.00 71.12 254 PHE A C 1
ATOM 1940 O O . PHE A 1 254 ? -59.152 12.943 66.019 1.00 71.12 254 PHE A O 1
ATOM 1947 N N . ASP A 1 255 ? -57.191 12.582 67.085 1.00 74.06 255 ASP A N 1
ATOM 1948 C CA . ASP A 1 255 ? -57.702 11.806 68.214 1.00 74.06 255 ASP A CA 1
ATOM 1949 C C . ASP A 1 255 ? -58.458 10.497 67.886 1.00 74.06 255 ASP A C 1
ATOM 1951 O O . ASP A 1 255 ? -59.156 9.926 68.724 1.00 74.06 255 ASP A O 1
ATOM 1955 N N . LYS A 1 256 ? -58.320 9.968 66.662 1.00 78.06 256 LYS A N 1
ATOM 1956 C CA . LYS A 1 256 ? -58.972 8.708 66.257 1.00 78.06 256 LYS A CA 1
ATOM 1957 C C . LYS A 1 256 ? -57.982 7.592 65.936 1.00 78.06 256 LYS A C 1
ATOM 1959 O O . LYS A 1 256 ? -56.861 7.834 65.487 1.00 78.06 256 LYS A O 1
ATOM 1964 N N . ALA A 1 257 ? -58.451 6.356 66.117 1.00 81.50 257 ALA A N 1
ATOM 1965 C CA . ALA A 1 257 ? -57.793 5.115 65.691 1.00 81.50 257 ALA A CA 1
ATOM 1966 C C . ALA A 1 257 ? -58.645 4.295 64.697 1.00 81.50 257 ALA A C 1
ATOM 1968 O O . ALA A 1 257 ? -58.337 3.143 64.406 1.00 81.50 257 ALA A O 1
ATOM 1969 N N . THR A 1 258 ? -59.727 4.876 64.175 1.00 83.25 258 THR A N 1
ATOM 1970 C CA . THR A 1 258 ? -60.595 4.230 63.184 1.00 83.25 258 THR A CA 1
ATOM 1971 C C . THR A 1 258 ? -59.994 4.368 61.788 1.00 83.25 258 THR A C 1
ATOM 1973 O O . THR A 1 258 ? -59.674 5.479 61.367 1.00 83.25 258 THR A O 1
ATOM 1976 N N . LEU A 1 259 ? -59.870 3.252 61.066 1.00 84.56 259 LEU A N 1
ATOM 1977 C CA . LEU A 1 259 ? -59.416 3.231 59.675 1.00 84.56 259 LEU A CA 1
ATOM 1978 C C . LEU A 1 259 ? -60.472 3.842 58.752 1.00 84.56 259 LEU A C 1
ATOM 1980 O O . LEU A 1 259 ? -61.645 3.473 58.815 1.00 84.56 259 LEU A O 1
ATOM 1984 N N . LYS A 1 260 ? -60.045 4.754 57.878 1.00 84.06 260 LYS A N 1
ATOM 1985 C CA . LYS A 1 260 ? -60.901 5.322 56.832 1.00 84.06 260 LYS A CA 1
ATOM 1986 C C . LYS A 1 260 ? -61.015 4.372 55.629 1.00 84.06 260 LYS A C 1
ATOM 1988 O O . LYS A 1 260 ? -60.116 3.550 55.436 1.00 84.06 260 LYS A O 1
ATOM 1993 N N . PRO A 1 261 ? -62.069 4.481 54.798 1.00 84.06 261 PRO A N 1
ATOM 1994 C CA . PRO A 1 261 ? -62.207 3.676 53.584 1.00 84.06 261 PRO A CA 1
ATOM 1995 C C . PRO A 1 261 ? -60.992 3.752 52.650 1.00 84.06 261 PRO A C 1
ATOM 1997 O O . PRO A 1 261 ? -60.591 2.737 52.090 1.00 84.06 261 PRO A O 1
ATOM 2000 N N . GLU A 1 262 ? -60.353 4.916 52.535 1.00 81.81 262 GLU A N 1
ATOM 2001 C CA . GLU A 1 262 ? -59.168 5.112 51.691 1.00 81.81 262 GLU A CA 1
ATOM 2002 C C . GLU A 1 262 ? -57.974 4.304 52.221 1.00 81.81 262 GLU A C 1
ATOM 2004 O O . GLU A 1 262 ? -57.302 3.605 51.465 1.00 81.81 262 GLU A O 1
ATOM 2009 N N . ALA A 1 263 ? -57.774 4.296 53.545 1.00 83.81 263 ALA A N 1
ATOM 2010 C CA . ALA A 1 263 ? -56.755 3.471 54.189 1.00 83.81 263 ALA A CA 1
ATOM 2011 C C . ALA A 1 263 ? -57.028 1.969 53.997 1.00 83.81 263 ALA A C 1
ATOM 2013 O O . ALA A 1 263 ? -56.096 1.181 53.857 1.00 83.81 263 ALA A O 1
ATOM 2014 N N . MET A 1 264 ? -58.299 1.554 53.950 1.00 86.19 264 MET A N 1
ATOM 2015 C CA . MET A 1 264 ? -58.666 0.158 53.691 1.00 86.19 264 MET A CA 1
ATOM 2016 C C . MET A 1 264 ? -58.281 -0.306 52.280 1.00 86.19 264 MET A C 1
ATOM 2018 O O . MET A 1 264 ? -57.964 -1.485 52.118 1.00 86.19 264 MET A O 1
ATOM 2022 N N . VAL A 1 265 ? -58.290 0.585 51.278 1.00 86.25 265 VAL A N 1
ATOM 2023 C CA . VAL A 1 265 ? -57.833 0.278 49.909 1.00 86.25 265 VAL A CA 1
ATOM 2024 C C . VAL A 1 265 ? -56.339 -0.036 49.913 1.00 86.25 265 VAL A C 1
ATOM 2026 O O . VAL A 1 265 ? -55.955 -1.129 49.501 1.00 86.25 265 VAL A O 1
ATOM 2029 N N . VAL A 1 266 ? -55.524 0.850 50.492 1.00 85.00 266 VAL A N 1
ATOM 2030 C CA . VAL A 1 266 ? -54.067 0.661 50.621 1.00 85.00 266 VAL A CA 1
ATOM 2031 C C . VAL A 1 266 ? -53.746 -0.605 51.422 1.00 85.00 266 VAL A C 1
ATOM 2033 O O . VAL A 1 266 ? -52.914 -1.422 51.031 1.00 85.00 266 VAL A O 1
ATOM 2036 N N . LEU A 1 267 ? -54.471 -0.843 52.517 1.00 88.31 267 LEU A N 1
ATOM 2037 C CA . LEU A 1 267 ? -54.282 -2.035 53.341 1.00 88.31 267 LEU A CA 1
ATOM 2038 C C . LEU A 1 267 ? -54.709 -3.340 52.651 1.00 88.31 267 LEU A C 1
ATOM 2040 O O . LEU A 1 267 ? -54.190 -4.399 53.000 1.00 88.31 267 LEU A O 1
ATOM 2044 N N . ASN A 1 268 ? -55.635 -3.304 51.687 1.00 88.31 268 ASN A N 1
ATOM 2045 C CA . ASN A 1 268 ? -55.961 -4.487 50.883 1.00 88.31 268 ASN A CA 1
ATOM 2046 C C . ASN A 1 268 ? -54.800 -4.855 49.952 1.00 88.31 268 ASN A C 1
ATOM 2048 O O . ASN A 1 268 ? -54.472 -6.036 49.836 1.00 88.31 268 ASN A O 1
ATOM 2052 N N . GLU A 1 269 ? -54.165 -3.866 49.321 1.00 84.00 269 GLU A N 1
ATOM 2053 C CA . GLU A 1 269 ? -52.980 -4.084 48.482 1.00 84.00 269 GLU A CA 1
ATOM 2054 C C . GLU A 1 269 ? -51.814 -4.620 49.317 1.00 84.00 269 GLU A C 1
ATOM 2056 O O . GLU A 1 269 ? -51.211 -5.637 48.967 1.00 84.00 269 GLU A O 1
ATOM 2061 N N . ALA A 1 270 ? -51.583 -4.021 50.487 1.00 85.81 270 ALA A N 1
ATOM 2062 C CA . ALA A 1 270 ? -50.604 -4.500 51.455 1.00 85.81 270 ALA A CA 1
ATOM 2063 C C . ALA A 1 270 ? -50.871 -5.956 51.879 1.00 85.81 270 ALA A C 1
ATOM 2065 O O . ALA A 1 270 ? -49.963 -6.787 51.865 1.00 85.81 270 ALA A O 1
ATOM 2066 N N . ALA A 1 271 ? -52.121 -6.306 52.202 1.00 88.19 271 ALA A N 1
ATOM 2067 C CA . ALA A 1 271 ? -52.491 -7.675 52.561 1.00 88.19 271 ALA A CA 1
ATOM 2068 C C . ALA A 1 271 ? -52.270 -8.666 51.404 1.00 88.19 271 ALA A C 1
ATOM 2070 O O . ALA A 1 271 ? -51.802 -9.785 51.635 1.00 88.19 271 ALA A O 1
ATOM 2071 N N . ALA A 1 272 ? -52.561 -8.266 50.162 1.00 83.88 272 ALA A N 1
ATOM 2072 C CA . ALA A 1 272 ? -52.315 -9.089 48.981 1.00 83.88 272 ALA A CA 1
ATOM 2073 C C . ALA A 1 272 ? -50.814 -9.343 48.767 1.00 83.88 272 ALA A C 1
ATOM 2075 O O . ALA A 1 272 ? -50.420 -10.473 48.471 1.00 83.88 272 ALA A O 1
ATOM 2076 N N . LEU A 1 273 ? -49.969 -8.330 48.974 1.00 81.62 273 LEU A N 1
ATOM 2077 C CA . LEU A 1 273 ? -48.511 -8.469 48.911 1.00 81.62 273 LEU A CA 1
ATOM 2078 C C . LEU A 1 273 ? -47.982 -9.379 50.028 1.00 81.62 273 LEU A C 1
ATOM 2080 O O . LEU A 1 273 ? -47.261 -10.339 49.754 1.00 81.62 273 LEU A O 1
ATOM 2084 N N . LEU A 1 274 ? -48.408 -9.164 51.275 1.00 83.38 274 LEU A N 1
ATOM 2085 C CA . LEU A 1 274 ? -48.007 -9.993 52.421 1.00 83.38 274 LEU A CA 1
ATOM 2086 C C . LEU A 1 274 ? -48.473 -11.451 52.307 1.00 83.38 274 LEU A C 1
ATOM 2088 O O . LEU A 1 274 ? -47.852 -12.350 52.884 1.00 83.38 274 LEU A O 1
ATOM 2092 N N . SER A 1 275 ? -49.542 -11.696 51.548 1.00 81.50 275 SER A N 1
ATOM 2093 C CA . SER A 1 275 ? -50.020 -13.044 51.230 1.00 81.50 275 SER A CA 1
ATOM 2094 C C . SER A 1 275 ? -49.150 -13.748 50.185 1.00 81.50 275 SER A C 1
ATOM 2096 O O . SER A 1 275 ? -48.986 -14.961 50.266 1.00 81.50 275 SER A O 1
ATOM 2098 N N . LYS A 1 276 ? -48.563 -13.011 49.230 1.00 77.12 276 LYS A N 1
ATOM 2099 C CA . LYS A 1 276 ? -47.626 -13.565 48.233 1.00 77.12 276 LYS A CA 1
ATOM 2100 C C . LYS A 1 276 ? -46.239 -13.851 48.810 1.00 77.12 276 LYS A C 1
ATOM 2102 O O . LYS A 1 276 ? -45.538 -14.715 48.296 1.00 77.12 276 LYS A O 1
ATOM 2107 N N . HIS A 1 277 ? -45.853 -13.141 49.866 1.00 79.25 277 HIS A N 1
ATOM 2108 C CA . HIS A 1 277 ? -44.547 -13.273 50.507 1.00 79.25 277 HIS A CA 1
ATOM 2109 C C . HIS A 1 277 ? -44.711 -13.803 51.930 1.00 79.25 277 HIS A C 1
ATOM 2111 O O . HIS A 1 277 ? -44.693 -13.038 52.891 1.00 79.25 277 HIS A O 1
ATOM 2117 N N . ASP A 1 278 ? -44.907 -15.112 52.073 1.00 76.19 278 ASP A N 1
ATOM 2118 C CA . ASP A 1 278 ? -45.304 -15.763 53.328 1.00 76.19 278 ASP A CA 1
ATOM 2119 C C . ASP A 1 278 ? -44.246 -15.748 54.449 1.00 76.19 278 ASP A C 1
ATOM 2121 O O . ASP A 1 278 ? -44.596 -15.937 55.617 1.00 76.19 278 ASP A O 1
ATOM 2125 N N . ARG A 1 279 ? -42.989 -15.458 54.101 1.00 74.50 279 ARG A N 1
ATOM 2126 C CA . ARG A 1 279 ? -41.842 -15.344 55.018 1.00 74.50 279 ARG A CA 1
ATOM 2127 C C . ARG A 1 279 ? -41.671 -13.971 55.669 1.00 74.50 279 ARG A C 1
ATOM 2129 O O . ARG A 1 279 ? -40.954 -13.857 56.649 1.00 74.50 279 ARG A O 1
ATOM 2136 N N . VAL A 1 280 ? -42.316 -12.929 55.144 1.00 79.19 280 VAL A N 1
ATOM 2137 C CA . VAL A 1 280 ? -42.085 -11.548 55.604 1.00 79.19 280 VAL A CA 1
ATOM 2138 C C . VAL A 1 280 ? -42.740 -11.318 56.969 1.00 79.19 280 VAL A C 1
ATOM 2140 O O . VAL A 1 280 ? -43.956 -11.500 57.094 1.00 79.19 280 VAL A O 1
ATOM 2143 N N . VAL A 1 281 ? -41.965 -10.893 57.968 1.00 83.31 281 VAL A N 1
ATOM 2144 C CA . VAL A 1 281 ? -42.462 -10.427 59.274 1.00 83.31 281 VAL A CA 1
ATOM 2145 C C . VAL A 1 281 ? -42.474 -8.899 59.296 1.00 83.31 281 VAL A C 1
ATOM 2147 O O . VAL A 1 281 ? -41.510 -8.267 58.877 1.00 83.31 281 VAL A O 1
ATOM 2150 N N . VAL A 1 282 ? -43.569 -8.302 59.768 1.00 86.94 282 VAL A N 1
ATOM 2151 C CA . VAL A 1 282 ? -43.797 -6.850 59.740 1.00 86.94 282 VAL A CA 1
ATOM 2152 C C . VAL A 1 282 ? -44.123 -6.317 61.131 1.00 86.94 282 VAL A C 1
ATOM 2154 O O . VAL A 1 282 ? -44.992 -6.855 61.818 1.00 86.94 282 VAL A O 1
ATOM 2157 N N . GLU A 1 283 ? -43.488 -5.214 61.514 1.00 91.06 283 GLU A N 1
ATOM 2158 C CA . GLU A 1 283 ? -43.945 -4.327 62.578 1.00 91.06 283 GLU A CA 1
ATOM 2159 C C . GLU A 1 283 ? -44.806 -3.212 62.012 1.00 91.06 283 GLU A C 1
ATOM 2161 O O . GLU A 1 283 ? -44.404 -2.464 61.129 1.00 91.06 283 GLU A O 1
ATOM 2166 N N . VAL A 1 284 ? -46.001 -3.078 62.563 1.00 91.94 284 VAL A N 1
ATOM 2167 C CA . VAL A 1 284 ? -46.881 -1.949 62.318 1.00 91.94 284 VAL A CA 1
ATOM 2168 C C . VAL A 1 284 ? -46.535 -0.864 63.336 1.00 91.94 284 VAL A C 1
ATOM 2170 O O . VAL A 1 284 ? -46.833 -1.013 64.524 1.00 91.94 284 VAL A O 1
ATOM 2173 N N . ALA A 1 285 ? -45.905 0.211 62.873 1.00 91.62 285 ALA A N 1
ATOM 2174 C CA . ALA A 1 285 ? -45.413 1.314 63.688 1.00 91.62 285 ALA A CA 1
ATOM 2175 C C . ALA A 1 285 ? -46.404 2.486 63.661 1.00 91.62 285 ALA A C 1
ATOM 2177 O O . ALA A 1 285 ? -46.661 3.074 62.616 1.00 91.62 285 ALA A O 1
ATOM 2178 N N . GLY A 1 286 ? -47.010 2.815 64.801 1.00 92.31 286 GLY A N 1
ATOM 2179 C CA . GLY A 1 286 ? -47.953 3.928 64.923 1.00 92.31 286 GLY A CA 1
ATOM 2180 C C . GLY A 1 286 ? -47.293 5.210 65.416 1.00 92.31 286 GLY A C 1
ATOM 2181 O O . GLY A 1 286 ? -46.481 5.168 66.341 1.00 92.31 286 GLY A O 1
ATOM 2182 N N . HIS A 1 287 ? -47.718 6.351 64.872 1.00 92.69 287 HIS A N 1
ATOM 2183 C CA . HIS A 1 287 ? -47.205 7.676 65.226 1.00 92.69 287 HIS A CA 1
ATOM 2184 C C . HIS A 1 287 ? -48.338 8.688 65.490 1.00 92.69 287 HIS A C 1
ATOM 2186 O O . HIS A 1 287 ? -49.478 8.551 65.014 1.00 92.69 287 HIS A O 1
ATOM 2192 N N . THR A 1 288 ? -48.041 9.707 66.295 1.00 91.81 288 THR A N 1
ATOM 2193 C CA . THR A 1 288 ? -48.918 10.857 66.560 1.00 91.81 288 THR A CA 1
ATOM 2194 C C . THR A 1 288 ? -48.213 12.171 66.244 1.00 91.81 288 THR A C 1
ATOM 2196 O O . THR A 1 288 ? -46.999 12.221 66.063 1.00 91.81 288 THR A O 1
ATOM 2199 N N . ASP A 1 289 ? -48.991 13.253 66.201 1.00 90.75 289 ASP A N 1
ATOM 2200 C CA . ASP A 1 289 ? -48.436 14.600 66.317 1.00 90.75 289 ASP A CA 1
ATOM 2201 C C . ASP A 1 289 ? -48.104 14.927 67.783 1.00 90.75 289 ASP A C 1
ATOM 2203 O O . ASP A 1 289 ? -48.328 14.104 68.674 1.00 90.75 289 ASP A O 1
ATOM 2207 N N . SER A 1 290 ? -47.568 16.125 68.024 1.00 92.00 290 SER A N 1
ATOM 2208 C CA . SER A 1 290 ? -47.148 16.565 69.359 1.00 92.00 290 SER A CA 1
ATOM 2209 C C . SER A 1 290 ? -48.261 17.182 70.223 1.00 92.00 290 SER A C 1
ATOM 2211 O O . SER A 1 290 ? -47.983 17.944 71.153 1.00 92.00 290 SER A O 1
ATOM 2213 N N . ARG A 1 291 ? -49.546 16.977 69.887 1.00 89.88 291 ARG A N 1
ATOM 2214 C CA . ARG A 1 291 ? -50.670 17.514 70.673 1.00 89.88 291 ARG A CA 1
ATOM 2215 C C . ARG A 1 291 ? -51.162 16.464 71.665 1.00 89.88 291 ARG A C 1
ATOM 2217 O O . ARG A 1 291 ? -51.709 15.445 71.268 1.00 89.88 291 ARG A O 1
ATOM 2224 N N . GLY A 1 292 ? -51.052 16.763 72.955 1.00 87.50 292 GLY A N 1
ATOM 2225 C CA . GLY A 1 292 ? -51.497 15.879 74.037 1.00 87.50 292 GLY A CA 1
ATOM 2226 C C . GLY A 1 292 ? -50.372 15.609 75.029 1.00 87.50 292 GLY A C 1
ATOM 2227 O O . GLY A 1 292 ? -49.295 16.183 74.915 1.00 87.50 292 GLY A O 1
ATOM 2228 N N . SER A 1 293 ? -50.627 14.769 76.034 1.00 92.75 293 SER A N 1
ATOM 2229 C CA . SER A 1 293 ? -49.540 14.256 76.872 1.00 92.75 293 SER A CA 1
ATOM 2230 C C . SER A 1 293 ? -48.821 13.117 76.152 1.00 92.75 293 SER A C 1
ATOM 2232 O O . SER A 1 293 ? -49.452 12.332 75.445 1.00 92.75 293 SER A O 1
ATOM 2234 N N . GLU A 1 294 ? -47.522 12.964 76.396 1.00 91.12 294 GLU A N 1
ATOM 2235 C CA . GLU A 1 294 ? -46.719 11.858 75.854 1.00 91.12 294 GLU A CA 1
ATOM 2236 C C . GLU A 1 294 ? -47.370 10.490 76.128 1.00 91.12 294 GLU A C 1
ATOM 2238 O O . GLU A 1 294 ? -47.530 9.674 75.224 1.00 91.12 294 GLU A O 1
ATOM 2243 N N . SER A 1 295 ? -47.857 10.272 77.356 1.00 92.12 295 SER A N 1
ATOM 2244 C CA . SER A 1 295 ? -48.571 9.048 77.749 1.00 92.12 295 SER A CA 1
ATOM 2245 C C . SER A 1 295 ? -49.846 8.798 76.938 1.00 92.12 295 SER A C 1
ATOM 2247 O O . SER A 1 295 ? -50.177 7.654 76.620 1.00 92.12 295 SER A O 1
ATOM 2249 N N . TYR A 1 296 ? -50.563 9.865 76.588 1.00 91.56 296 TYR A N 1
ATOM 2250 C CA . TYR A 1 296 ? -51.768 9.784 75.778 1.00 91.56 296 TYR A CA 1
ATOM 2251 C C . TYR A 1 296 ? -51.426 9.427 74.332 1.00 91.56 296 TYR A C 1
ATOM 2253 O O . TYR A 1 296 ? -52.017 8.509 73.759 1.00 91.56 296 TYR A O 1
ATOM 2261 N N . ASN A 1 297 ? -50.433 10.117 73.771 1.00 93.12 297 ASN A N 1
ATOM 2262 C CA . ASN A 1 297 ? -49.940 9.920 72.413 1.00 93.12 297 ASN A CA 1
ATOM 2263 C C . ASN A 1 297 ? -49.345 8.525 72.210 1.00 93.12 297 ASN A C 1
ATOM 2265 O O . ASN A 1 297 ? -49.636 7.864 71.209 1.00 93.12 297 ASN A O 1
ATOM 2269 N N . GLN A 1 298 ? -48.626 8.013 73.207 1.00 95.31 298 GLN A N 1
ATOM 2270 C CA . GLN A 1 298 ? -48.169 6.631 73.238 1.00 95.31 298 GLN A CA 1
ATOM 2271 C C . GLN A 1 298 ? -49.353 5.659 73.128 1.00 95.31 298 GLN A C 1
ATOM 2273 O O . GLN A 1 298 ? -49.426 4.879 72.177 1.00 95.31 298 GLN A O 1
ATOM 2278 N N . GLY A 1 299 ? -50.354 5.778 74.006 1.00 92.44 299 GLY A N 1
ATOM 2279 C CA . GLY A 1 299 ? -51.541 4.919 73.949 1.00 92.44 299 GLY A CA 1
ATOM 2280 C C . GLY A 1 299 ? -52.342 5.059 72.645 1.00 92.44 299 GLY A C 1
ATOM 2281 O O . GLY A 1 299 ? -52.893 4.078 72.144 1.00 92.44 299 GLY A O 1
ATOM 2282 N N . LEU A 1 300 ? -52.427 6.263 72.068 1.00 91.75 300 LEU A N 1
ATOM 2283 C CA . LEU A 1 300 ? -53.120 6.501 70.798 1.00 91.75 300 LEU A CA 1
ATOM 2284 C C . LEU A 1 300 ? -52.391 5.841 69.621 1.00 91.75 300 LEU A C 1
ATOM 2286 O O . LEU A 1 300 ? -53.033 5.182 68.799 1.00 91.75 300 LEU A O 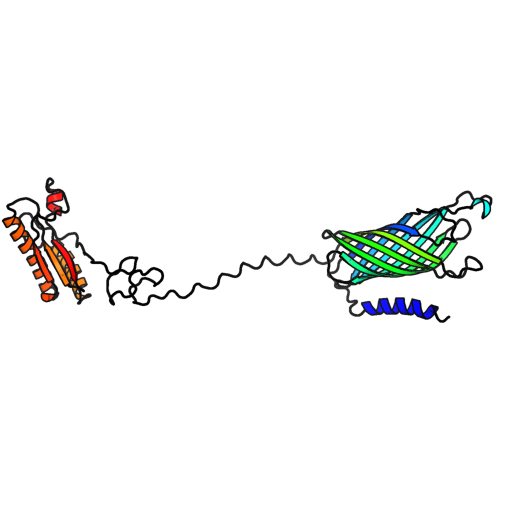1
ATOM 2290 N N . SER A 1 301 ? -51.067 5.974 69.554 1.00 94.38 301 SER A N 1
ATOM 2291 C CA . SER A 1 301 ? -50.254 5.332 68.520 1.00 94.38 301 SER A CA 1
ATOM 2292 C C . SER A 1 301 ? -50.332 3.802 68.571 1.00 94.38 301 SER A C 1
ATOM 2294 O O . SER A 1 301 ? -50.490 3.164 67.530 1.00 94.38 301 SER A O 1
ATOM 2296 N N . GLU A 1 302 ? -50.340 3.205 69.767 1.00 95.06 302 GLU A N 1
ATOM 2297 C CA . GLU A 1 302 ? -50.522 1.759 69.947 1.00 95.06 302 GLU A CA 1
ATOM 2298 C C . GLU A 1 302 ? -51.895 1.289 69.457 1.00 95.06 302 GLU A C 1
ATOM 2300 O O . GLU A 1 302 ? -52.001 0.266 68.777 1.00 95.06 302 GLU A O 1
ATOM 2305 N N . ARG A 1 303 ? -52.968 2.038 69.752 1.00 93.75 303 ARG A N 1
ATOM 2306 C CA . ARG A 1 303 ? -54.312 1.716 69.242 1.00 93.75 303 ARG A CA 1
ATOM 2307 C C . ARG A 1 303 ? -54.366 1.762 67.715 1.00 93.75 303 ARG A C 1
ATOM 2309 O O . ARG A 1 303 ? -54.983 0.886 67.114 1.00 93.75 303 ARG A O 1
ATOM 2316 N N . ARG A 1 304 ? -53.706 2.740 67.088 1.00 93.12 304 ARG A N 1
ATOM 2317 C CA . ARG A 1 304 ? -53.618 2.862 65.620 1.00 93.12 304 ARG A CA 1
ATOM 2318 C C . ARG A 1 304 ? -52.864 1.694 64.990 1.00 93.12 304 ARG A C 1
ATOM 2320 O O . ARG A 1 304 ? -53.379 1.074 64.061 1.00 93.12 304 ARG A O 1
ATOM 2327 N N . ALA A 1 305 ? -51.702 1.345 65.539 1.00 93.69 305 ALA A N 1
ATOM 2328 C CA . ALA A 1 305 ? -50.928 0.193 65.085 1.00 93.69 305 ALA A CA 1
ATOM 2329 C C . ALA A 1 305 ? -51.731 -1.115 65.205 1.00 93.69 305 ALA A C 1
ATOM 2331 O O . ALA A 1 305 ? -51.792 -1.916 64.270 1.00 93.69 305 ALA A O 1
ATOM 2332 N N . ASN A 1 306 ? -52.435 -1.304 66.325 1.00 94.19 306 ASN A N 1
ATOM 2333 C CA . ASN A 1 306 ? -53.302 -2.464 66.518 1.00 94.19 306 ASN A CA 1
ATOM 2334 C C . ASN A 1 306 ? -54.498 -2.484 65.554 1.00 94.19 306 ASN A C 1
ATOM 2336 O O . ASN A 1 306 ? -54.856 -3.553 65.065 1.00 94.19 306 ASN A O 1
ATOM 2340 N N . ALA A 1 307 ? -55.101 -1.334 65.235 1.00 92.19 307 ALA A N 1
ATOM 2341 C CA . ALA A 1 307 ? -56.194 -1.258 64.265 1.00 92.19 307 ALA A CA 1
ATOM 2342 C C . ALA A 1 307 ? -55.758 -1.756 62.876 1.00 92.19 307 ALA A C 1
ATOM 2344 O O . ALA A 1 307 ? -56.454 -2.568 62.263 1.00 92.19 307 ALA A O 1
ATOM 2345 N N . VAL A 1 308 ? -54.576 -1.336 62.417 1.00 92.44 308 VAL A N 1
ATOM 2346 C CA . VAL A 1 308 ? -53.980 -1.797 61.154 1.00 92.44 308 VAL A CA 1
ATOM 2347 C C . VAL A 1 308 ? -53.639 -3.289 61.206 1.00 92.44 308 VAL A C 1
ATOM 2349 O O . VAL A 1 308 ? -54.059 -4.039 60.324 1.00 92.44 308 VAL A O 1
ATOM 2352 N N . LYS A 1 309 ? -52.960 -3.759 62.263 1.00 93.62 309 LYS A N 1
ATOM 2353 C CA . LYS A 1 309 ? -52.648 -5.188 62.452 1.00 93.62 309 LYS A CA 1
ATOM 2354 C C . LYS A 1 309 ? -53.904 -6.066 62.416 1.00 93.62 309 LYS A C 1
ATOM 2356 O O . LYS A 1 309 ? -53.918 -7.104 61.749 1.00 93.62 309 LYS A O 1
ATOM 2361 N N . ASN A 1 310 ? -54.962 -5.655 63.113 1.00 93.62 310 ASN A N 1
ATOM 2362 C CA . ASN A 1 310 ? -56.229 -6.383 63.155 1.00 93.62 310 ASN A CA 1
ATOM 2363 C C . ASN A 1 310 ? -56.887 -6.431 61.774 1.00 93.62 310 ASN A C 1
ATOM 2365 O O . ASN A 1 310 ? -57.381 -7.482 61.363 1.00 93.62 310 ASN A O 1
ATOM 2369 N N . TYR A 1 311 ? -56.841 -5.324 61.029 1.00 93.25 311 TYR A N 1
ATOM 2370 C CA . TYR A 1 311 ? -57.357 -5.279 59.666 1.00 93.25 311 TYR A CA 1
ATOM 2371 C C . TYR A 1 311 ? -56.591 -6.229 58.737 1.00 93.25 311 TYR A C 1
ATOM 2373 O O . TYR A 1 311 ? -57.217 -7.060 58.082 1.00 93.25 311 TYR A O 1
ATOM 2381 N N . LEU A 1 312 ? -55.255 -6.195 58.732 1.00 92.06 312 LEU A N 1
ATOM 2382 C CA . LEU A 1 312 ? -54.431 -7.110 57.928 1.00 92.06 312 LEU A CA 1
ATOM 2383 C C . LEU A 1 312 ? -54.679 -8.581 58.293 1.00 92.06 312 LEU A C 1
ATOM 2385 O O . LEU A 1 312 ? -54.802 -9.434 57.413 1.00 92.06 312 LEU A O 1
ATOM 2389 N N . THR A 1 313 ? -54.840 -8.872 59.586 1.00 93.81 313 THR A N 1
ATOM 2390 C CA . THR A 1 313 ? -55.186 -10.219 60.062 1.00 93.81 313 THR A CA 1
ATOM 2391 C C . THR A 1 313 ? -56.551 -10.668 59.529 1.00 93.81 313 THR A C 1
ATOM 2393 O O . THR A 1 313 ? -56.691 -11.799 59.067 1.00 93.81 313 THR A O 1
ATOM 2396 N N . SER A 1 314 ? -57.545 -9.770 59.499 1.00 93.69 314 SER A N 1
ATOM 2397 C CA . SER A 1 314 ? -58.876 -10.053 58.934 1.00 93.69 314 SER A CA 1
ATOM 2398 C C . SER A 1 314 ? -58.852 -10.343 57.426 1.00 93.69 314 SER A C 1
ATOM 2400 O O . SER A 1 314 ? -59.760 -10.988 56.905 1.00 93.69 314 SER A O 1
ATOM 2402 N N . LYS A 1 315 ? -57.799 -9.898 56.728 1.00 94.00 315 LYS A N 1
ATOM 2403 C CA . LYS A 1 315 ? -57.557 -10.155 55.302 1.00 94.00 315 LYS A CA 1
ATOM 2404 C C . LYS A 1 315 ? -56.719 -11.407 55.033 1.00 94.00 315 LYS A C 1
ATOM 2406 O O . LYS A 1 315 ? -56.440 -11.694 53.875 1.00 94.00 315 LYS A O 1
ATOM 2411 N N . GLY A 1 316 ? -56.352 -12.165 56.069 1.00 90.88 316 GLY A N 1
ATOM 2412 C CA . GLY A 1 316 ? -55.670 -13.456 55.929 1.00 90.88 316 GLY A CA 1
ATOM 2413 C C . GLY A 1 316 ? -54.170 -13.442 56.228 1.00 90.88 316 GLY A C 1
ATOM 2414 O O . GLY A 1 316 ? -53.532 -14.492 56.146 1.00 90.88 316 GLY A O 1
ATOM 2415 N N . VAL A 1 317 ? -53.586 -12.304 56.621 1.00 91.06 317 VAL A N 1
ATOM 2416 C CA . VAL A 1 317 ? -52.184 -12.264 57.066 1.00 91.06 317 VAL A CA 1
ATOM 2417 C C . VAL A 1 317 ? -52.071 -12.928 58.444 1.00 91.06 317 VAL A C 1
ATOM 2419 O O . VAL A 1 317 ? -52.802 -12.586 59.372 1.00 91.06 317 VAL A O 1
ATOM 2422 N N . LYS A 1 318 ? -51.160 -13.895 58.609 1.00 91.94 318 LYS A N 1
ATOM 2423 C CA . LYS A 1 318 ? -50.991 -14.610 59.887 1.00 91.94 318 LYS A CA 1
ATOM 2424 C C . LYS A 1 318 ? -50.566 -13.636 60.991 1.00 91.94 318 LYS A C 1
ATOM 2426 O O . LYS A 1 318 ? -49.538 -12.979 60.863 1.00 91.94 318 LYS A O 1
ATOM 2431 N N . ALA A 1 319 ? -51.289 -13.613 62.112 1.00 90.94 319 ALA A N 1
ATOM 2432 C CA . ALA A 1 319 ? -51.001 -12.717 63.239 1.00 90.94 319 ALA A CA 1
ATOM 2433 C C . ALA A 1 319 ? -49.587 -12.893 63.827 1.00 90.94 319 ALA A C 1
ATOM 2435 O O . ALA A 1 319 ? -49.021 -11.935 64.345 1.00 90.94 319 ALA A O 1
ATOM 2436 N N . SER A 1 320 ? -49.001 -14.092 63.716 1.00 90.25 320 SER A N 1
ATOM 2437 C CA . SER A 1 320 ? -47.621 -14.378 64.137 1.00 90.25 320 SER A CA 1
ATOM 2438 C C . SER A 1 320 ? -46.564 -13.619 63.332 1.00 90.25 320 SER A C 1
ATOM 2440 O O . SER A 1 320 ? -45.428 -13.519 63.775 1.00 90.25 320 SER A O 1
ATOM 2442 N N . ARG A 1 321 ? -46.926 -13.101 62.153 1.00 89.62 321 ARG A N 1
ATOM 2443 C CA . ARG A 1 321 ? -46.053 -12.318 61.270 1.00 89.62 321 ARG A CA 1
ATOM 2444 C C . ARG A 1 321 ? -46.211 -10.810 61.464 1.00 89.62 321 ARG A C 1
ATOM 2446 O O . ARG A 1 321 ? -45.580 -10.053 60.740 1.00 89.62 321 ARG A O 1
ATOM 2453 N N . LEU A 1 322 ? -47.080 -10.380 62.380 1.00 92.25 322 LEU A N 1
ATOM 2454 C CA . LEU A 1 322 ? -47.406 -8.974 62.602 1.00 92.25 322 LEU A CA 1
ATOM 2455 C C . LEU A 1 322 ? -47.144 -8.589 64.063 1.00 92.25 322 LEU A C 1
ATOM 2457 O O . LEU A 1 322 ? -47.853 -9.045 64.969 1.00 92.25 322 LEU A O 1
ATOM 2461 N N . SER A 1 323 ? -46.193 -7.696 64.311 1.00 93.69 323 SER A N 1
ATOM 2462 C CA . SER A 1 323 ? -46.089 -6.950 65.572 1.00 93.69 323 SER A CA 1
ATOM 2463 C C . SER A 1 323 ? -46.747 -5.577 65.413 1.00 93.69 323 SER A C 1
ATOM 2465 O O . SER A 1 323 ? -46.893 -5.068 64.309 1.00 93.69 323 SER A O 1
ATOM 2467 N N . ALA A 1 324 ? -47.235 -4.998 66.507 1.00 94.50 324 ALA A N 1
ATOM 2468 C CA . ALA A 1 324 ? -47.798 -3.650 66.515 1.00 94.50 324 ALA A CA 1
ATOM 2469 C C . ALA A 1 324 ? -47.127 -2.873 67.641 1.00 94.50 324 ALA A C 1
ATOM 2471 O O . ALA A 1 324 ? -47.116 -3.343 68.781 1.00 94.50 324 ALA A O 1
ATOM 2472 N N . ARG A 1 325 ? -46.568 -1.707 67.321 1.00 94.75 325 ARG A N 1
ATOM 2473 C CA . ARG A 1 325 ? -45.839 -0.866 68.266 1.00 94.75 325 ARG A CA 1
ATOM 2474 C C . ARG A 1 325 ? -46.236 0.589 68.064 1.00 94.75 325 ARG A C 1
ATOM 2476 O O . ARG A 1 325 ? -46.262 1.088 66.945 1.00 94.75 325 ARG A O 1
ATOM 2483 N N . GLY A 1 326 ? -46.574 1.268 69.152 1.00 94.25 326 GLY A N 1
ATOM 2484 C CA . GLY A 1 326 ? -46.754 2.714 69.145 1.00 94.25 326 GLY A CA 1
ATOM 2485 C C . GLY A 1 326 ? -45.451 3.418 69.499 1.00 94.25 326 GLY A C 1
ATOM 2486 O O . GLY A 1 326 ? -44.732 2.965 70.389 1.00 94.25 326 GLY A O 1
ATOM 2487 N N . TYR A 1 327 ? -45.161 4.516 68.813 1.00 94.75 327 TYR A N 1
ATOM 2488 C CA . TYR A 1 327 ? -44.010 5.381 69.077 1.00 94.75 327 TYR A CA 1
ATOM 2489 C C . TYR A 1 327 ? -44.413 6.774 69.581 1.00 94.75 327 TYR A C 1
ATOM 2491 O O . TYR A 1 327 ? -43.546 7.628 69.782 1.00 94.75 327 TYR A O 1
ATOM 2499 N N . GLY A 1 328 ? -45.713 7.034 69.748 1.00 94.62 328 GLY A N 1
ATOM 2500 C CA . GLY A 1 328 ? -46.235 8.353 70.095 1.00 94.62 328 GLY A CA 1
ATOM 2501 C C . GLY A 1 328 ? -45.698 9.436 69.156 1.00 94.62 328 GLY A C 1
ATOM 2502 O O . GLY A 1 328 ? -45.663 9.261 67.936 1.00 94.62 328 GLY A O 1
ATOM 2503 N N . GLU A 1 329 ? -45.233 10.535 69.743 1.00 92.44 329 GLU A N 1
ATOM 2504 C CA . GLU A 1 329 ? -44.657 11.686 69.036 1.00 92.44 329 GLU A CA 1
ATOM 2505 C C . GLU A 1 329 ? -43.124 11.620 68.880 1.00 92.44 329 GLU A C 1
ATOM 2507 O O . GLU A 1 329 ? -42.520 12.544 68.343 1.00 92.44 329 GLU A O 1
ATOM 2512 N N . SER A 1 330 ? -42.479 10.531 69.323 1.00 92.69 330 SER A N 1
ATOM 2513 C CA . SER A 1 330 ? -41.009 10.434 69.430 1.00 92.69 330 SER A CA 1
ATOM 2514 C C . SER A 1 330 ? -40.261 10.344 68.092 1.00 92.69 330 SER A C 1
ATOM 2516 O O . SER A 1 330 ? -39.041 10.502 68.052 1.00 92.69 330 SER A O 1
ATOM 2518 N N . ARG A 1 331 ? -40.976 10.080 66.990 1.00 90.94 331 ARG A N 1
ATOM 2519 C CA . ARG A 1 331 ? -40.419 9.914 65.635 1.00 90.94 331 ARG A CA 1
ATOM 2520 C C . ARG A 1 331 ? -41.198 10.749 64.601 1.00 90.94 331 ARG A C 1
ATOM 2522 O O . ARG A 1 331 ? -41.957 10.178 63.805 1.00 90.94 331 ARG A O 1
ATOM 2529 N N . PRO A 1 332 ? -41.084 12.091 64.636 1.00 91.12 332 PRO A N 1
ATOM 2530 C CA . PRO A 1 332 ? -41.738 12.963 63.666 1.00 91.12 332 PRO A CA 1
ATOM 2531 C C . PRO A 1 332 ? -41.025 12.908 62.308 1.00 91.12 332 PRO A C 1
ATOM 2533 O O . PRO A 1 332 ? -39.801 12.840 62.250 1.00 91.12 332 PRO A O 1
ATOM 2536 N N . VAL A 1 333 ? -41.797 12.987 61.227 1.00 89.06 333 VAL A N 1
ATOM 2537 C CA . VAL A 1 333 ? -41.300 13.093 59.839 1.00 89.06 333 VAL A CA 1
ATOM 2538 C C . VAL A 1 333 ? -41.493 14.494 59.261 1.00 89.06 333 VAL A C 1
ATOM 2540 O O . VAL A 1 333 ? -40.843 14.861 58.288 1.00 89.06 333 VAL A O 1
ATOM 2543 N N . ALA A 1 334 ? -42.342 15.312 59.888 1.00 90.00 334 ALA A N 1
ATOM 2544 C CA . ALA A 1 334 ? -42.579 16.700 59.512 1.00 90.00 334 ALA A CA 1
ATOM 2545 C C . ALA A 1 334 ? -42.670 17.620 60.742 1.00 90.00 334 ALA A C 1
ATOM 2547 O O . ALA A 1 334 ? -42.798 17.170 61.884 1.00 90.00 334 ALA A O 1
ATOM 2548 N N . SER A 1 335 ? -42.619 18.939 60.515 1.00 92.12 335 SER A N 1
ATOM 2549 C CA . SER A 1 335 ? -42.735 19.933 61.591 1.00 92.12 335 SER A CA 1
ATOM 2550 C C . SER A 1 335 ? -44.092 19.833 62.296 1.00 92.12 335 SER A C 1
ATOM 2552 O O . SER A 1 335 ? -45.149 19.949 61.675 1.00 92.12 335 SER A O 1
ATOM 2554 N N . ASN A 1 336 ? -44.063 19.704 63.623 1.00 90.50 336 ASN A N 1
ATOM 2555 C CA . ASN A 1 336 ? -45.265 19.748 64.453 1.00 90.50 336 ASN A CA 1
ATOM 2556 C C . ASN A 1 336 ? -45.840 21.164 64.632 1.00 90.50 336 ASN A C 1
ATOM 2558 O O . ASN A 1 336 ? -46.906 21.314 65.233 1.00 90.50 336 ASN A O 1
ATOM 2562 N N . ASP A 1 337 ? -45.190 22.199 64.096 1.00 91.50 337 ASP A N 1
ATOM 2563 C CA . ASP A 1 337 ? -45.628 23.591 64.245 1.00 91.50 337 ASP A CA 1
ATOM 2564 C C . ASP A 1 337 ? -46.782 23.927 63.293 1.00 91.50 337 ASP A C 1
ATOM 2566 O O . ASP A 1 337 ? -47.669 24.720 63.622 1.00 91.50 337 ASP A O 1
ATOM 2570 N N . THR A 1 338 ? -46.850 23.248 62.147 1.00 92.19 338 THR A N 1
ATOM 2571 C CA . THR A 1 338 ? -47.881 23.467 61.121 1.00 92.19 338 THR A CA 1
ATOM 2572 C C . THR A 1 338 ? -48.977 22.404 61.174 1.00 92.19 338 THR A C 1
ATOM 2574 O O . THR A 1 338 ? -48.726 21.255 61.531 1.00 92.19 338 THR A O 1
ATOM 2577 N N . ASP A 1 339 ? -50.210 22.759 60.795 1.00 87.94 339 ASP A N 1
ATOM 2578 C CA . ASP A 1 339 ? -51.300 21.774 60.682 1.00 87.94 339 ASP A CA 1
ATOM 2579 C C . ASP A 1 339 ? -50.989 20.679 59.657 1.00 87.94 339 ASP A C 1
ATOM 2581 O O . ASP A 1 339 ? -51.318 19.515 59.888 1.00 87.94 339 ASP A O 1
ATOM 2585 N N . ALA A 1 340 ? -50.315 21.049 58.563 1.00 87.69 340 ALA A N 1
ATOM 2586 C CA . ALA A 1 340 ? -49.885 20.120 57.527 1.00 87.69 340 ALA A CA 1
ATOM 2587 C C . ALA A 1 340 ? -48.874 19.104 58.076 1.00 87.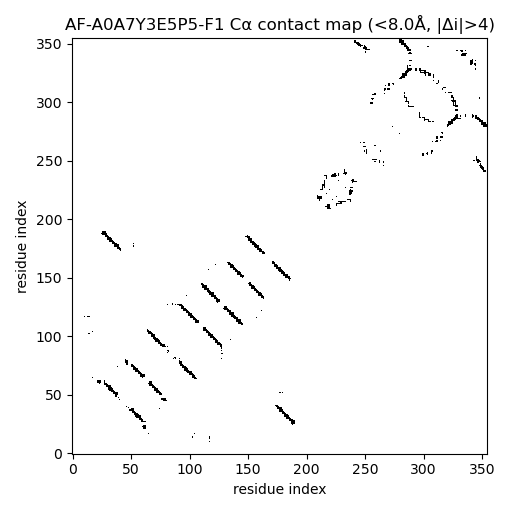69 340 ALA A C 1
ATOM 2589 O O . ALA A 1 340 ? -49.122 17.906 58.010 1.00 87.69 340 ALA A O 1
ATOM 2590 N N . GLY A 1 341 ? -47.793 19.555 58.720 1.00 90.44 341 GLY A N 1
ATOM 2591 C CA . GLY A 1 341 ? -46.796 18.633 59.271 1.00 90.44 341 GLY A CA 1
ATOM 2592 C C . GLY A 1 341 ? -47.323 17.788 60.437 1.00 90.44 341 GLY A C 1
ATOM 2593 O O . GLY A 1 341 ? -46.966 16.618 60.562 1.00 90.44 341 GLY A O 1
ATOM 2594 N N . ARG A 1 342 ? -48.269 18.305 61.237 1.00 89.81 342 ARG A N 1
ATOM 2595 C CA . ARG A 1 342 ? -49.003 17.469 62.204 1.00 89.81 342 ARG A CA 1
ATOM 2596 C C . ARG A 1 342 ? -49.828 16.383 61.516 1.00 89.81 342 ARG A C 1
ATOM 2598 O O . ARG A 1 342 ? -49.923 15.282 62.046 1.00 89.81 342 ARG A O 1
ATOM 2605 N N . ALA A 1 343 ? -50.441 16.670 60.368 1.00 85.31 343 ALA A N 1
ATOM 2606 C CA . ALA A 1 343 ? -51.174 15.659 59.612 1.00 85.31 343 ALA A CA 1
ATOM 2607 C C . ALA A 1 343 ? -50.263 14.534 59.113 1.00 85.31 343 ALA A C 1
ATOM 2609 O O . ALA A 1 343 ? -50.618 13.376 59.320 1.00 85.31 343 ALA A O 1
ATOM 2610 N N . GLU A 1 344 ? -49.079 14.873 58.601 1.00 86.50 344 GLU A N 1
ATOM 2611 C CA . GLU A 1 344 ? -48.061 13.892 58.195 1.00 86.50 344 GLU A CA 1
ATOM 2612 C C . GLU A 1 344 ? -47.572 13.046 59.382 1.00 86.50 344 GLU A C 1
ATOM 2614 O O . GLU A 1 344 ? -47.417 11.834 59.285 1.00 86.50 344 GLU A O 1
ATOM 2619 N N . ASN A 1 345 ? -47.397 13.643 60.565 1.00 88.62 345 ASN A N 1
ATOM 2620 C CA . ASN A 1 345 ? -46.966 12.892 61.748 1.00 88.62 345 ASN A CA 1
ATOM 2621 C C . ASN A 1 345 ? -48.027 11.895 62.263 1.00 88.62 345 ASN A C 1
ATOM 2623 O O . ASN A 1 345 ? -47.675 10.896 62.894 1.00 88.62 345 ASN A O 1
ATOM 2627 N N . ARG A 1 346 ? -49.323 12.110 61.984 1.00 89.31 346 ARG A N 1
ATOM 2628 C CA . ARG A 1 346 ? -50.422 11.194 62.357 1.00 89.31 346 ARG A CA 1
ATOM 2629 C C . ARG A 1 346 ? -50.550 10.026 61.370 1.00 89.31 346 ARG A C 1
ATOM 2631 O O . ARG A 1 346 ? -51.573 9.881 60.693 1.00 89.31 346 ARG A O 1
ATOM 2638 N N . ARG A 1 347 ? -49.540 9.161 61.352 1.00 88.12 347 ARG A N 1
ATOM 2639 C CA . ARG A 1 347 ? -49.387 8.066 60.382 1.00 88.12 347 ARG A CA 1
ATOM 2640 C C . ARG A 1 347 ? -49.182 6.698 61.032 1.00 88.12 347 ARG A C 1
ATOM 2642 O O . ARG A 1 347 ? -48.951 6.587 62.239 1.00 88.12 347 ARG A O 1
ATOM 2649 N N . VAL A 1 348 ? -49.265 5.660 60.207 1.00 89.00 348 VAL A N 1
ATOM 2650 C CA . VAL A 1 348 ? -48.793 4.308 60.519 1.00 89.00 348 VAL A CA 1
ATOM 2651 C C . VAL A 1 348 ? -47.867 3.843 59.402 1.00 89.00 348 VAL A C 1
ATOM 2653 O O . VAL A 1 348 ? -48.216 3.967 58.232 1.00 89.00 348 VAL A O 1
ATOM 2656 N N . GLU A 1 349 ? -46.730 3.273 59.777 1.00 87.56 349 GLU A N 1
ATOM 2657 C CA . GLU A 1 349 ? -45.742 2.677 58.879 1.00 87.56 349 GLU A CA 1
ATOM 2658 C C . GLU A 1 349 ? -45.706 1.152 59.054 1.00 87.56 349 GLU A C 1
ATOM 2660 O O . GLU A 1 349 ? -46.157 0.608 60.068 1.00 87.56 349 GLU A O 1
ATOM 2665 N N . MET A 1 350 ? -45.158 0.450 58.063 1.00 85.06 350 MET A N 1
ATOM 2666 C CA . MET A 1 350 ? -44.896 -0.984 58.137 1.00 85.06 350 MET A CA 1
ATOM 2667 C C . MET A 1 350 ? -43.404 -1.251 57.950 1.00 85.06 350 MET A C 1
ATOM 2669 O O . MET A 1 350 ? -42.854 -1.097 56.865 1.00 85.06 350 MET A O 1
ATOM 2673 N N . ILE A 1 351 ? -42.752 -1.692 59.015 1.00 83.25 351 ILE A N 1
ATOM 2674 C CA . ILE A 1 351 ? -41.322 -1.984 59.043 1.00 83.25 351 ILE A CA 1
ATOM 2675 C C . ILE A 1 351 ? -41.148 -3.491 58.876 1.00 83.25 351 ILE A C 1
ATOM 2677 O O . ILE A 1 351 ? -41.747 -4.264 59.620 1.00 83.25 351 ILE A O 1
ATOM 2681 N N . ILE A 1 352 ? -40.344 -3.943 57.917 1.00 80.81 352 ILE A N 1
ATOM 2682 C CA . ILE A 1 352 ? -40.022 -5.370 57.790 1.00 80.81 352 ILE A CA 1
ATOM 2683 C C . ILE A 1 352 ? -38.961 -5.703 58.843 1.00 80.81 352 ILE A C 1
ATOM 2685 O O . ILE A 1 352 ? -37.901 -5.089 58.849 1.00 80.81 352 ILE A O 1
ATOM 2689 N N . LEU A 1 353 ? -39.263 -6.633 59.755 1.00 70.00 353 LEU A N 1
ATOM 2690 C CA . LEU A 1 353 ? -38.408 -6.923 60.913 1.00 70.00 353 LEU A CA 1
ATOM 2691 C C . LEU A 1 353 ? -37.448 -8.098 60.719 1.00 70.00 353 LEU A C 1
ATOM 2693 O O . LEU A 1 353 ? -36.427 -8.133 61.394 1.00 70.00 353 LEU A O 1
ATOM 2697 N N . ASP A 1 354 ? -37.793 -9.087 59.893 1.00 53.19 354 ASP A N 1
ATOM 2698 C CA . ASP A 1 354 ? -36.967 -10.290 59.718 1.00 53.19 354 ASP A CA 1
ATOM 2699 C C . ASP A 1 354 ? -37.460 -11.158 58.537 1.00 53.19 354 ASP A C 1
ATOM 2701 O O . ASP A 1 354 ? -38.657 -11.121 58.200 1.00 53.19 354 ASP A O 1
ATOM 2705 N N . ARG A 1 355 ? -36.553 -11.946 57.934 1.00 48.69 355 ARG A N 1
ATOM 2706 C CA . ARG A 1 355 ? -36.798 -12.940 56.860 1.00 48.69 355 ARG A CA 1
ATOM 2707 C C . ARG A 1 355 ? -36.105 -14.286 57.094 1.00 48.69 355 ARG A C 1
ATOM 2709 O O . ARG A 1 355 ? -34.870 -14.302 57.299 1.00 48.69 355 ARG A O 1
#

Mean predicted aligned error: 19.29 Å

Foldseek 3Di:
DVVVCVVVCVLVVVVVVPVPQQPQPQQWWKKKKKKKWDKDWDPVFQWDPPWIKIKIWIWIDRPDFKIKIWMKMKIKTFGPCCCVVPPPDPGGIKMKIKTWMKMKTWDDDDQKTKIKIWMKIKMWIDGPVDTDIWIKIKIKIWIKGDPDPFKIKIWIWMWMKTQDPPPDDDDGIIIMTITMIMMMGIDGGDDDPDPPPDPDPDPPDPPPDQDLQCPQPATPVQAPPNNDHVPANADSNNHGDFDFPFLPDQFDDPPDLDGDPVNLVSLLVVLVVCVVVVFWAKEKEFFAAPPDDQVSQQVSRQSNQVNSLVSSVVSPRDSVRYHYGYPRHVDQPADSVDPVSRRRRRHITITGDGD

pLDDT: mean 79.73, std 16.38, range [34.47, 97.62]

Secondary structure (DSSP, 8-state):
-HHHHHHHHHHHHHHHHTGGG----TTSPEEEEEEEEEEE--TTS-B-TT-EEEEEEEEEEETTTEEEEEEEEEEEEEBTTHHHHSTT-S--EEEEEEEEEEEEEE-SSSSEEEEEEEEEEEEEEE-SS-EEEEEEEEEEEEEEEEEETTEEEEEEEEEEEEE-SSS-TT----EEEEEEEEEEEEE-SPPPPPPP--PPPPPPPPPPP---SS-SSS-TTT-S-TTPPTT--B-TTS-B---EE--TT-B--TT--PPPHHHHHHHHHHHHHHHH-TT-EEEEEE---S-S-HHHHHHHHHHHHHHHHHHHHHTT--GGGEEEEE-TTSS-SS-TTSHHHHHHHSBEEEEEEE-